Protein AF-A0A1Q7SWF4-F1 (afdb_monomer)

Structure (mmCIF, N/CA/C/O backbone):
data_AF-A0A1Q7SWF4-F1
#
_entry.id   AF-A0A1Q7SWF4-F1
#
loop_
_atom_site.group_PDB
_atom_site.id
_atom_site.type_symbol
_atom_site.label_atom_id
_atom_site.label_alt_id
_atom_site.label_comp_id
_atom_site.label_asym_id
_atom_site.label_entity_id
_atom_site.label_seq_id
_atom_site.pdbx_PDB_ins_code
_atom_site.Cartn_x
_atom_site.Cartn_y
_atom_site.Cartn_z
_atom_site.occupancy
_atom_site.B_iso_or_equiv
_atom_site.auth_seq_id
_atom_site.auth_comp_id
_atom_site.auth_asym_id
_atom_site.auth_atom_id
_atom_site.pdbx_PDB_model_num
ATOM 1 N N . MET A 1 1 ? 14.374 -6.660 -23.067 1.00 86.62 1 MET A N 1
ATOM 2 C CA . MET A 1 1 ? 13.897 -5.446 -23.788 1.00 86.62 1 MET A CA 1
ATOM 3 C C . MET A 1 1 ? 14.108 -5.653 -25.277 1.00 86.62 1 MET A C 1
ATOM 5 O O . MET A 1 1 ? 14.821 -6.578 -25.639 1.00 86.62 1 MET A O 1
ATOM 9 N N . ILE A 1 2 ? 13.507 -4.833 -26.130 1.00 90.56 2 ILE A N 1
ATOM 10 C CA . ILE A 1 2 ? 13.785 -4.801 -27.567 1.00 90.56 2 ILE A CA 1
ATOM 11 C C . ILE A 1 2 ? 14.210 -3.376 -27.906 1.00 90.56 2 ILE A C 1
ATOM 13 O O . ILE A 1 2 ? 13.445 -2.443 -27.689 1.00 90.56 2 ILE A O 1
ATOM 17 N N . VAL A 1 3 ? 15.424 -3.206 -28.416 1.00 93.44 3 VAL A N 1
ATOM 18 C CA . VAL A 1 3 ? 15.909 -1.927 -28.944 1.00 93.44 3 VAL A CA 1
ATOM 19 C C . VAL A 1 3 ? 15.620 -1.905 -30.438 1.00 93.44 3 VAL A C 1
ATOM 21 O O . VAL A 1 3 ? 16.001 -2.829 -31.155 1.00 93.44 3 VAL A O 1
ATOM 24 N N . VAL A 1 4 ? 14.932 -0.876 -30.915 1.00 93.88 4 VAL A N 1
ATOM 25 C CA . VAL A 1 4 ? 14.666 -0.663 -32.339 1.00 93.88 4 VAL A CA 1
ATOM 26 C C . VAL A 1 4 ? 15.678 0.354 -32.855 1.00 93.88 4 VAL A C 1
ATOM 28 O O . VAL A 1 4 ? 15.731 1.476 -32.356 1.00 93.88 4 VAL A O 1
ATOM 31 N N . MET A 1 5 ? 16.484 -0.029 -33.846 1.00 95.19 5 MET A N 1
ATOM 32 C CA . MET A 1 5 ? 17.440 0.872 -34.497 1.00 95.19 5 MET A CA 1
ATOM 33 C C . MET A 1 5 ? 16.743 1.713 -35.577 1.00 95.19 5 MET A C 1
ATOM 35 O O . MET A 1 5 ? 15.731 1.300 -36.157 1.00 95.19 5 MET A O 1
ATOM 39 N N . LYS A 1 6 ? 17.305 2.882 -35.898 1.00 92.88 6 LYS A N 1
ATOM 40 C CA . LYS A 1 6 ? 16.891 3.685 -37.061 1.00 92.88 6 LYS A CA 1
ATOM 41 C C . LYS A 1 6 ? 17.219 2.939 -38.368 1.00 92.88 6 LYS A C 1
ATOM 43 O O . LYS A 1 6 ? 18.081 2.068 -38.413 1.00 92.88 6 LYS A O 1
ATOM 48 N N . ALA A 1 7 ? 16.531 3.281 -39.460 1.00 87.06 7 ALA A N 1
ATOM 49 C CA . ALA A 1 7 ? 16.623 2.549 -40.735 1.00 87.06 7 ALA A CA 1
ATOM 50 C C . ALA A 1 7 ? 17.987 2.650 -41.457 1.00 87.06 7 ALA A C 1
ATOM 52 O O . ALA A 1 7 ? 18.264 1.866 -42.358 1.00 87.06 7 ALA A O 1
ATOM 53 N N . HIS A 1 8 ? 18.839 3.611 -41.086 1.00 84.06 8 HIS A N 1
ATOM 54 C CA . HIS A 1 8 ? 20.112 3.899 -41.767 1.00 84.06 8 HIS A CA 1
ATOM 55 C C . HIS A 1 8 ? 21.338 3.702 -40.867 1.00 84.06 8 HIS A C 1
ATOM 57 O O . HIS A 1 8 ? 22.342 4.384 -41.050 1.00 84.06 8 HIS A O 1
ATOM 63 N N . CYS A 1 9 ? 21.243 2.812 -39.880 1.00 85.69 9 CYS A N 1
ATOM 64 C CA . CYS A 1 9 ? 22.347 2.543 -38.963 1.00 85.69 9 CYS A CA 1
ATOM 65 C C . CYS A 1 9 ? 23.381 1.617 -39.587 1.00 85.69 9 CYS A C 1
ATOM 67 O O . CYS A 1 9 ? 23.023 0.634 -40.241 1.00 85.69 9 CYS A O 1
ATOM 69 N N . ASP A 1 10 ? 24.651 1.940 -39.367 1.00 88.81 10 ASP A N 1
ATOM 70 C CA . ASP A 1 10 ? 25.757 1.097 -39.792 1.00 88.81 10 ASP A CA 1
ATOM 71 C C . ASP A 1 10 ? 26.071 0.013 -38.742 1.00 88.81 10 ASP A C 1
ATOM 73 O O . ASP A 1 10 ? 25.489 -0.045 -37.654 1.00 88.81 10 ASP A O 1
ATOM 77 N N . ASP A 1 11 ? 26.986 -0.893 -39.085 1.00 89.81 11 ASP A N 1
ATOM 78 C CA . ASP A 1 11 ? 27.403 -1.966 -38.176 1.00 89.81 11 ASP A CA 1
ATOM 79 C C . ASP A 1 11 ? 28.077 -1.425 -36.913 1.00 89.81 11 ASP A C 1
ATOM 81 O O . ASP A 1 11 ? 27.935 -2.008 -35.841 1.00 89.81 11 ASP A O 1
ATOM 85 N N . LYS A 1 12 ? 28.738 -0.268 -37.015 1.00 92.00 12 LYS A N 1
ATOM 86 C CA . LYS A 1 12 ? 29.419 0.372 -35.893 1.00 92.00 12 LYS A CA 1
ATOM 87 C C . LYS A 1 12 ? 28.417 0.884 -34.860 1.00 92.00 12 LYS A C 1
ATOM 89 O O . LYS A 1 12 ? 28.664 0.762 -33.664 1.00 92.00 12 LYS A O 1
ATOM 94 N N . ASP A 1 13 ? 27.285 1.427 -35.297 1.00 91.69 13 ASP A N 1
ATOM 95 C CA . ASP A 1 13 ? 26.195 1.839 -34.417 1.00 91.69 13 ASP A CA 1
ATOM 96 C C . ASP A 1 13 ? 25.595 0.643 -33.667 1.00 91.69 13 ASP A C 1
ATOM 98 O O . ASP A 1 13 ? 25.325 0.733 -32.469 1.00 91.69 13 ASP A O 1
ATOM 102 N N . ILE A 1 14 ? 25.432 -0.499 -34.345 1.00 92.25 14 ILE A N 1
ATOM 103 C CA . ILE A 1 14 ? 24.968 -1.742 -33.712 1.00 92.25 14 ILE A CA 1
ATOM 104 C C . ILE A 1 14 ? 25.990 -2.216 -32.671 1.00 92.25 14 ILE A C 1
ATOM 106 O O . ILE A 1 14 ? 25.613 -2.490 -31.531 1.00 92.25 14 ILE A O 1
ATOM 110 N N . ASP A 1 15 ? 27.274 -2.254 -33.027 1.00 93.75 15 ASP A N 1
ATOM 111 C CA . ASP A 1 15 ? 28.356 -2.676 -32.130 1.00 93.75 15 ASP A CA 1
ATOM 112 C C . ASP A 1 15 ? 28.483 -1.759 -30.905 1.00 93.75 15 ASP A C 1
ATOM 114 O O . ASP A 1 15 ? 28.742 -2.234 -29.795 1.00 93.75 15 ASP A O 1
ATOM 118 N N . ASN A 1 16 ? 28.232 -0.455 -31.063 1.00 93.75 16 ASN A N 1
ATOM 119 C CA . ASN A 1 16 ? 28.193 0.493 -29.949 1.00 93.75 16 ASN A CA 1
ATOM 120 C C . ASN A 1 16 ? 27.083 0.141 -28.949 1.00 93.75 16 ASN A C 1
ATOM 122 O O . ASN A 1 16 ? 27.316 0.164 -27.739 1.00 93.75 16 ASN A O 1
ATOM 126 N N . VAL A 1 17 ? 25.886 -0.212 -29.435 1.00 92.94 17 VAL A N 1
ATOM 127 C CA . VAL A 1 17 ? 24.776 -0.640 -28.570 1.00 92.94 17 VAL A CA 1
ATOM 128 C C . VAL A 1 17 ? 25.099 -1.973 -27.893 1.00 92.94 17 VAL A C 1
ATOM 130 O O . VAL A 1 17 ? 24.854 -2.116 -26.697 1.00 92.94 17 VAL A O 1
ATOM 133 N N . LEU A 1 18 ? 25.688 -2.937 -28.607 1.00 92.94 18 LEU A N 1
ATOM 134 C CA . LEU A 1 18 ? 26.091 -4.222 -28.022 1.00 92.94 18 LEU A CA 1
ATOM 135 C C . LEU A 1 18 ? 27.148 -4.040 -26.925 1.00 92.94 18 LEU A C 1
ATOM 137 O O . LEU A 1 18 ? 26.975 -4.553 -25.823 1.00 92.94 18 LEU A O 1
ATOM 141 N N . THR A 1 19 ? 28.169 -3.220 -27.181 1.00 92.31 19 THR A N 1
ATOM 142 C CA . THR A 1 19 ? 29.209 -2.871 -26.199 1.00 92.31 19 THR A CA 1
ATOM 143 C C . THR A 1 19 ? 28.603 -2.185 -24.974 1.00 92.31 19 THR A C 1
ATOM 145 O O . THR A 1 19 ? 28.976 -2.466 -23.835 1.00 92.31 19 THR A O 1
ATOM 148 N N . PHE A 1 20 ? 27.634 -1.288 -25.182 1.00 90.06 20 PHE A N 1
ATOM 149 C CA . PHE A 1 20 ? 26.915 -0.653 -24.084 1.00 90.06 20 PHE A CA 1
ATOM 150 C C . PHE A 1 20 ? 26.177 -1.686 -23.220 1.00 90.06 20 PHE A C 1
ATOM 152 O O . PHE A 1 20 ? 26.261 -1.616 -21.994 1.00 90.06 20 PHE A O 1
ATOM 159 N N . LEU A 1 21 ? 25.488 -2.653 -23.832 1.00 88.81 21 LEU A N 1
ATOM 160 C CA . LEU A 1 21 ? 24.784 -3.718 -23.111 1.00 88.81 21 LEU A CA 1
ATOM 161 C C . LEU A 1 21 ? 25.752 -4.616 -22.328 1.00 88.81 21 LEU A C 1
ATOM 163 O O . LEU A 1 21 ? 25.504 -4.890 -21.154 1.00 88.81 21 LEU A O 1
ATOM 167 N N . GLU A 1 22 ? 26.873 -5.006 -22.934 1.00 87.25 22 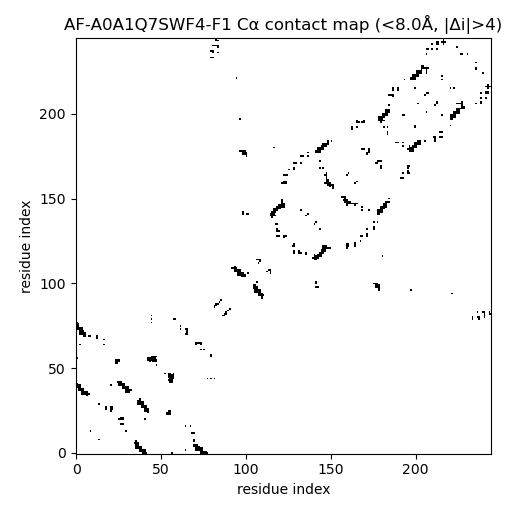GLU A N 1
ATOM 168 C CA . GLU A 1 22 ? 27.907 -5.824 -22.287 1.00 87.25 22 GLU A CA 1
ATOM 169 C C . GLU A 1 22 ? 28.514 -5.126 -21.066 1.00 87.25 22 GLU A C 1
ATOM 171 O O . GLU A 1 22 ? 28.657 -5.743 -20.009 1.00 87.25 22 GLU A O 1
ATOM 176 N N . ASN A 1 23 ? 28.773 -3.817 -21.156 1.00 85.81 23 ASN A N 1
ATOM 177 C CA . ASN A 1 23 ? 29.251 -3.009 -20.027 1.00 85.81 23 ASN A CA 1
ATOM 178 C C . ASN A 1 23 ? 28.255 -2.949 -18.856 1.00 85.81 23 ASN A C 1
ATOM 180 O O . ASN A 1 23 ? 28.649 -2.661 -17.727 1.00 85.81 23 ASN A O 1
ATOM 184 N N . HIS A 1 24 ? 26.977 -3.240 -19.108 1.00 81.69 24 HIS A N 1
ATOM 185 C CA . HIS A 1 24 ? 25.934 -3.352 -18.088 1.00 81.69 24 HIS A CA 1
ATOM 186 C C . HIS A 1 24 ? 25.638 -4.811 -17.695 1.00 81.69 24 HIS A C 1
ATOM 188 O O . HIS A 1 24 ? 24.723 -5.051 -16.910 1.00 81.69 24 HIS A O 1
ATOM 194 N N . GLY A 1 25 ? 26.415 -5.780 -18.196 1.00 81.56 25 GLY A N 1
ATOM 195 C CA . GLY A 1 25 ? 26.262 -7.209 -17.907 1.00 81.56 25 GLY A CA 1
ATOM 196 C C . GLY A 1 25 ? 25.073 -7.872 -18.602 1.00 81.56 25 GLY A C 1
ATOM 197 O O . GLY A 1 25 ? 24.553 -8.875 -18.113 1.00 81.56 25 GLY A O 1
ATOM 198 N N . LEU A 1 26 ? 24.631 -7.308 -19.725 1.00 85.06 26 LEU A N 1
ATOM 199 C CA . LEU A 1 26 ? 23.505 -7.789 -20.519 1.00 85.06 26 LEU A CA 1
ATOM 200 C C . LEU A 1 26 ? 23.991 -8.349 -21.854 1.00 85.06 26 LEU A C 1
ATOM 202 O O . LEU A 1 26 ? 25.059 -7.992 -22.345 1.00 85.06 26 LEU A O 1
ATOM 206 N N . SER A 1 27 ? 23.179 -9.203 -22.473 1.00 86.19 27 SER A N 1
ATOM 207 C CA . SER A 1 27 ? 23.470 -9.759 -23.797 1.00 86.19 27 SER A CA 1
ATOM 208 C C . SER A 1 27 ? 22.505 -9.202 -24.837 1.00 86.19 27 SER A C 1
ATOM 210 O O . SER A 1 27 ? 21.287 -9.223 -24.645 1.00 86.19 27 SER A O 1
ATOM 212 N N . GLY A 1 28 ? 23.047 -8.702 -25.946 1.00 90.75 28 GLY A N 1
ATOM 213 C CA . GLY A 1 28 ? 22.276 -8.228 -27.091 1.00 90.75 28 GLY A CA 1
ATOM 214 C C . GLY A 1 28 ? 22.264 -9.245 -28.231 1.00 90.75 28 GLY A C 1
ATOM 215 O O . GLY A 1 28 ? 23.306 -9.755 -28.626 1.00 90.75 28 GLY A O 1
ATOM 216 N N . HIS A 1 29 ? 21.087 -9.513 -28.790 1.00 93.06 29 HIS A N 1
ATOM 217 C CA . HIS A 1 29 ? 20.897 -10.369 -29.959 1.00 93.06 29 HIS A CA 1
ATOM 218 C C . HIS A 1 29 ? 20.350 -9.537 -31.124 1.00 93.06 29 HIS A C 1
ATOM 220 O O . HIS A 1 29 ? 19.143 -9.271 -31.168 1.00 93.06 29 HIS A O 1
ATOM 226 N N . PRO A 1 30 ? 21.209 -9.086 -32.055 1.00 93.06 30 PRO A N 1
ATOM 227 C CA . PRO A 1 30 ? 20.770 -8.312 -33.203 1.00 93.06 30 PRO A CA 1
ATOM 228 C C . PRO A 1 30 ? 20.033 -9.203 -34.210 1.00 93.06 30 PRO A C 1
ATOM 230 O O . PRO A 1 30 ? 20.501 -10.272 -34.595 1.00 93.06 30 PRO A O 1
ATOM 233 N N . SER A 1 31 ? 18.889 -8.725 -34.681 1.00 93.31 31 SER A N 1
ATOM 234 C CA . SER A 1 31 ? 18.103 -9.292 -35.770 1.00 93.31 31 SER A CA 1
ATOM 235 C C . SER A 1 31 ? 17.961 -8.233 -36.857 1.00 93.31 31 SER A C 1
ATOM 237 O O . SER A 1 31 ? 17.256 -7.234 -36.693 1.00 93.31 31 SER A O 1
ATOM 239 N N . ARG A 1 32 ? 18.663 -8.447 -37.972 1.00 91.12 32 ARG A N 1
ATOM 240 C CA . ARG A 1 32 ? 18.708 -7.533 -39.119 1.00 91.12 32 ARG A CA 1
ATOM 241 C C . ARG A 1 32 ? 17.495 -7.781 -40.011 1.00 91.12 32 ARG A C 1
ATOM 243 O O . ARG A 1 32 ? 17.426 -8.802 -40.692 1.00 91.12 32 ARG A O 1
ATOM 250 N N . GLY A 1 33 ? 16.522 -6.879 -39.962 1.00 85.88 33 GLY A N 1
ATOM 251 C CA . GLY A 1 33 ? 15.368 -6.897 -40.856 1.00 85.88 33 GLY A CA 1
ATOM 252 C C . GLY A 1 33 ? 15.664 -6.234 -42.201 1.00 85.88 33 GLY A C 1
ATOM 253 O O . GLY A 1 33 ? 16.722 -5.644 -42.402 1.00 85.88 33 GLY A O 1
ATOM 254 N N . VAL A 1 34 ? 14.693 -6.310 -43.116 1.00 85.19 34 VAL A N 1
ATOM 255 C CA . VAL A 1 34 ? 14.781 -5.675 -44.446 1.00 85.19 34 VAL A CA 1
ATOM 256 C C . VAL A 1 34 ? 14.807 -4.147 -44.337 1.00 85.19 34 VAL A C 1
ATOM 258 O O . VAL A 1 34 ? 15.527 -3.494 -45.081 1.00 85.19 34 VAL A O 1
ATOM 261 N N . GLU A 1 35 ? 14.039 -3.581 -43.400 1.00 83.94 35 GLU A N 1
ATOM 262 C CA . GLU A 1 35 ? 13.929 -2.125 -43.220 1.00 83.94 35 GLU A CA 1
ATOM 263 C C . GLU A 1 35 ? 14.685 -1.599 -41.995 1.00 83.94 35 GLU A C 1
ATOM 265 O O . GLU A 1 35 ? 15.143 -0.458 -41.994 1.00 83.94 35 GLU A O 1
ATOM 270 N N . ARG A 1 36 ? 14.773 -2.394 -40.9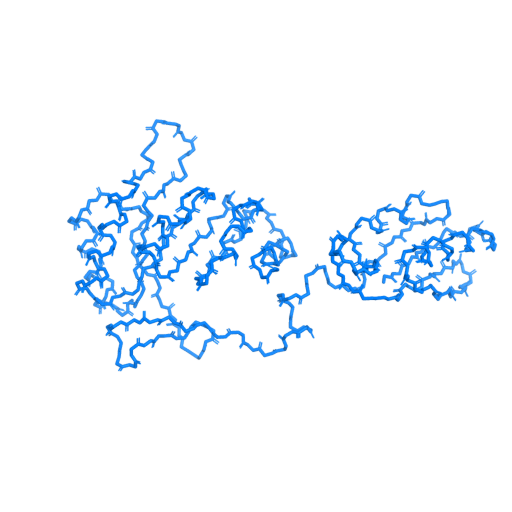22 1.00 89.56 36 ARG A N 1
ATOM 271 C CA . ARG A 1 36 ? 15.365 -1.985 -39.641 1.00 89.56 36 ARG A CA 1
ATOM 272 C C . ARG A 1 36 ? 16.014 -3.162 -38.931 1.00 89.56 36 ARG A C 1
ATOM 274 O O . ARG A 1 36 ? 15.543 -4.296 -39.030 1.00 89.56 36 ARG A O 1
ATOM 281 N N . THR A 1 37 ? 17.041 -2.867 -38.144 1.00 92.50 37 THR A N 1
ATOM 282 C CA . THR A 1 37 ? 17.629 -3.815 -37.194 1.00 92.50 37 THR A CA 1
ATOM 283 C C . THR A 1 37 ? 16.952 -3.660 -35.835 1.00 92.50 37 THR A C 1
ATOM 285 O O . THR A 1 37 ? 16.750 -2.546 -35.355 1.00 92.50 37 THR A O 1
ATOM 288 N N . ILE A 1 38 ? 16.603 -4.778 -35.205 1.00 94.19 38 ILE A N 1
ATOM 289 C CA . ILE A 1 38 ? 16.158 -4.818 -33.809 1.00 94.19 38 ILE A CA 1
ATOM 290 C C . ILE A 1 38 ? 17.192 -5.572 -32.978 1.00 94.19 38 ILE A C 1
ATOM 292 O O . ILE A 1 38 ? 17.810 -6.508 -33.472 1.00 94.19 38 ILE A O 1
ATOM 296 N N . ILE A 1 39 ? 17.379 -5.195 -31.719 1.00 94.00 39 ILE A N 1
ATOM 297 C CA . ILE A 1 39 ? 18.289 -5.878 -30.798 1.00 94.00 39 ILE A CA 1
ATOM 298 C C . ILE A 1 39 ? 17.470 -6.383 -29.614 1.00 94.00 39 ILE A C 1
ATOM 300 O O . ILE A 1 39 ? 16.921 -5.604 -28.834 1.00 94.00 39 ILE A O 1
ATOM 304 N N . GLY A 1 40 ? 17.371 -7.705 -29.486 1.00 91.38 40 GLY A N 1
ATOM 305 C CA . GLY A 1 40 ? 16.789 -8.346 -28.313 1.00 91.38 40 GLY A CA 1
ATOM 306 C C . GLY A 1 40 ? 17.770 -8.288 -27.147 1.00 91.38 40 GLY A C 1
ATOM 307 O O . GLY A 1 40 ? 18.869 -8.819 -27.245 1.00 91.38 40 GLY A O 1
ATOM 308 N N . VAL A 1 41 ? 17.382 -7.650 -26.046 1.00 88.31 41 VAL A N 1
ATOM 309 C CA . VAL A 1 41 ? 18.202 -7.525 -24.834 1.00 88.31 41 VAL A CA 1
ATOM 310 C C . VAL A 1 41 ? 17.778 -8.580 -23.822 1.00 88.31 41 VAL A C 1
ATOM 312 O O . VAL A 1 41 ? 16.629 -8.557 -23.357 1.00 88.31 41 VAL A O 1
ATOM 315 N N . LEU A 1 42 ? 18.712 -9.459 -23.469 1.00 81.62 42 LEU A N 1
ATOM 316 C CA . LEU A 1 42 ? 18.558 -10.528 -22.489 1.00 81.62 42 LEU A CA 1
ATOM 317 C C . LEU A 1 42 ? 19.338 -10.210 -21.207 1.00 81.62 42 LEU A C 1
ATOM 319 O O . LEU A 1 42 ? 20.470 -9.731 -21.254 1.00 81.62 42 LEU A O 1
ATOM 323 N N . GLY A 1 43 ? 18.721 -10.505 -20.063 1.00 76.00 43 GLY A N 1
ATOM 324 C CA . GLY A 1 43 ? 19.296 -10.333 -18.730 1.00 76.00 43 GLY A CA 1
ATOM 325 C C . GLY A 1 43 ? 18.225 -10.395 -17.643 1.00 76.00 43 GLY A C 1
ATOM 326 O O . GLY A 1 43 ? 17.027 -10.387 -17.939 1.00 76.00 43 GLY A O 1
ATOM 327 N N . ALA A 1 44 ? 18.642 -10.482 -16.380 1.00 66.62 44 ALA A N 1
ATOM 328 C CA . ALA A 1 44 ? 17.712 -10.479 -15.253 1.00 66.62 44 ALA A CA 1
ATOM 329 C C . ALA A 1 44 ? 17.057 -9.097 -15.094 1.00 66.62 44 ALA A C 1
ATOM 331 O O . ALA A 1 44 ? 17.707 -8.079 -15.286 1.00 66.62 44 ALA A O 1
ATOM 332 N N . VAL A 1 45 ? 15.779 -9.040 -14.719 1.00 63.41 45 VAL A N 1
ATOM 333 C CA . VAL A 1 45 ? 15.125 -7.791 -14.288 1.00 63.41 45 VAL A CA 1
ATOM 334 C C . VAL A 1 45 ? 15.432 -7.583 -12.806 1.00 63.41 45 VAL A C 1
ATOM 336 O O . VAL A 1 45 ? 15.209 -8.498 -12.005 1.00 63.41 45 VAL A O 1
ATOM 339 N N . GLY A 1 46 ? 15.946 -6.409 -12.438 1.00 58.09 46 GLY A N 1
ATOM 340 C CA . GLY A 1 46 ? 16.294 -6.088 -11.053 1.00 58.09 46 GLY A CA 1
ATOM 341 C C . GLY A 1 46 ? 16.767 -4.640 -10.868 1.00 58.09 46 GLY A C 1
ATOM 342 O O . GLY A 1 46 ? 17.177 -4.009 -11.845 1.00 58.09 46 GLY A O 1
ATOM 343 N N . PRO A 1 47 ? 16.697 -4.094 -9.638 1.00 52.00 47 PRO A N 1
ATOM 344 C CA . PRO A 1 47 ? 17.097 -2.721 -9.368 1.00 52.00 47 PRO A CA 1
ATOM 345 C C . PRO A 1 47 ? 18.598 -2.516 -9.598 1.00 52.00 47 PRO A C 1
ATOM 347 O O . PRO A 1 47 ? 19.422 -3.344 -9.216 1.00 52.00 47 PRO A O 1
ATOM 350 N N . SER A 1 48 ? 18.965 -1.373 -10.175 1.00 46.03 48 SER A N 1
ATOM 351 C CA . SER A 1 48 ? 20.339 -0.872 -10.135 1.00 46.03 48 SER A CA 1
ATOM 352 C C . SER A 1 48 ? 20.666 -0.450 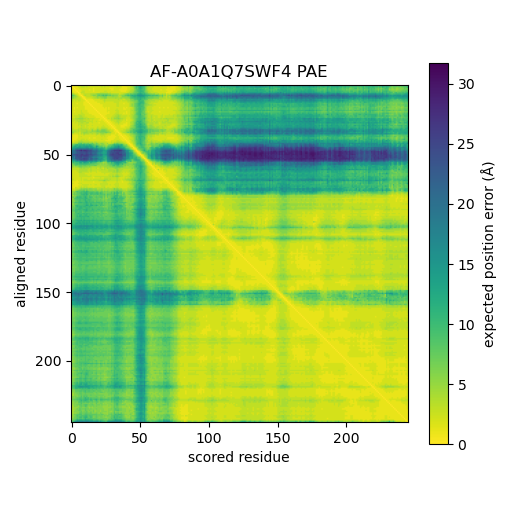-8.702 1.00 46.03 48 SER A C 1
ATOM 354 O O . SER A 1 48 ? 20.162 0.577 -8.250 1.00 46.03 48 SER A O 1
ATOM 356 N N . GLY A 1 49 ? 21.489 -1.213 -7.981 1.00 42.91 49 GLY A N 1
ATOM 357 C CA . GLY A 1 49 ? 22.044 -0.739 -6.707 1.00 42.91 49 GLY A CA 1
ATOM 358 C C . GLY A 1 49 ? 22.165 -1.746 -5.569 1.00 42.91 49 GLY A C 1
ATOM 359 O O . GLY A 1 49 ? 22.631 -1.353 -4.503 1.00 42.91 49 GLY A O 1
ATOM 360 N N . THR A 1 50 ? 21.814 -3.025 -5.738 1.00 38.31 50 THR A N 1
ATOM 361 C CA . THR A 1 50 ? 22.203 -4.028 -4.732 1.00 38.31 50 THR A CA 1
ATOM 362 C C . THR A 1 50 ? 23.716 -4.263 -4.837 1.00 38.31 50 THR A C 1
ATOM 364 O O . THR A 1 50 ? 24.181 -4.607 -5.932 1.00 38.31 50 THR A O 1
ATOM 367 N N . PRO A 1 51 ? 24.508 -4.095 -3.757 1.00 31.48 51 PRO A N 1
ATOM 368 C CA . PRO A 1 51 ? 25.940 -4.382 -3.785 1.00 31.48 51 PRO A CA 1
ATOM 369 C C . PRO A 1 51 ? 26.161 -5.844 -4.197 1.00 31.48 51 PRO A C 1
ATOM 371 O O . PRO A 1 51 ? 25.762 -6.757 -3.480 1.00 31.48 51 PRO A O 1
ATOM 374 N N . GLY A 1 52 ? 26.744 -6.067 -5.379 1.00 39.81 52 GLY A N 1
ATOM 375 C CA . GLY A 1 52 ? 26.978 -7.404 -5.946 1.00 39.81 52 GLY A CA 1
ATOM 376 C C . GLY A 1 52 ? 25.975 -7.871 -7.012 1.00 39.81 52 GLY A C 1
ATOM 377 O O . GLY A 1 52 ? 26.172 -8.942 -7.579 1.00 39.81 52 GLY A O 1
ATOM 378 N N . SER A 1 53 ? 24.943 -7.084 -7.335 1.00 41.78 53 SER A N 1
ATOM 379 C CA . SER A 1 53 ? 24.088 -7.340 -8.503 1.00 41.78 53 SER A CA 1
ATOM 380 C C . SER A 1 53 ? 24.676 -6.664 -9.747 1.00 41.78 53 SER A C 1
ATOM 382 O O . SER A 1 53 ? 24.821 -5.445 -9.811 1.00 41.78 53 SER A O 1
ATOM 384 N N . ILE A 1 54 ? 25.070 -7.468 -10.732 1.00 43.09 54 ILE A N 1
ATOM 385 C CA . ILE A 1 54 ? 25.420 -6.978 -12.068 1.00 43.09 54 ILE A CA 1
ATOM 386 C C . ILE A 1 54 ? 24.109 -6.565 -12.755 1.00 43.09 54 ILE A C 1
ATOM 388 O O . ILE A 1 54 ? 23.099 -7.256 -12.618 1.00 43.09 54 ILE A O 1
ATOM 392 N N . GLY A 1 55 ? 24.135 -5.409 -13.423 1.00 51.06 55 GLY A N 1
ATOM 393 C CA . GLY A 1 55 ? 22.997 -4.654 -13.946 1.00 51.06 55 GLY A CA 1
ATOM 394 C C . GLY A 1 55 ? 21.838 -5.492 -14.477 1.00 51.06 55 GLY A C 1
ATOM 395 O O . GLY A 1 55 ? 21.935 -6.171 -15.495 1.00 51.06 55 GLY A O 1
ATOM 396 N N . GLY A 1 56 ? 20.704 -5.397 -13.787 1.00 60.81 56 GLY A N 1
ATOM 397 C CA . GLY A 1 56 ? 19.446 -5.893 -14.312 1.00 60.81 56 GLY A CA 1
ATOM 398 C C . GLY A 1 56 ? 18.830 -4.928 -15.325 1.00 60.81 56 GLY A C 1
ATOM 399 O O . GLY A 1 56 ? 19.092 -3.724 -15.306 1.00 60.81 56 GLY A O 1
ATOM 400 N N . ILE A 1 57 ? 17.956 -5.449 -16.185 1.00 64.94 57 ILE A N 1
ATOM 401 C CA . ILE A 1 57 ? 17.041 -4.650 -17.000 1.00 64.94 57 ILE A CA 1
ATOM 402 C C . ILE A 1 57 ? 16.211 -3.773 -16.054 1.00 64.94 57 ILE A C 1
ATOM 404 O O . ILE A 1 57 ? 15.412 -4.285 -15.269 1.00 64.94 57 ILE A O 1
ATOM 408 N N . ASN A 1 58 ? 16.409 -2.459 -16.134 1.00 68.31 58 ASN A N 1
ATOM 409 C CA . ASN A 1 58 ? 15.739 -1.471 -15.296 1.00 68.31 58 ASN A CA 1
ATOM 410 C C . ASN A 1 58 ? 15.267 -0.268 -16.142 1.00 68.31 58 ASN A C 1
ATOM 412 O O . ASN A 1 58 ? 15.620 -0.160 -17.323 1.00 68.31 58 ASN A O 1
ATOM 416 N N . PRO A 1 59 ? 14.449 0.635 -15.569 1.00 70.19 59 PRO A N 1
ATOM 417 C CA . PRO A 1 59 ? 13.933 1.775 -16.311 1.00 70.19 59 PRO A CA 1
ATOM 418 C C . PRO A 1 59 ? 14.996 2.727 -16.874 1.00 70.19 59 PRO A C 1
ATOM 420 O O . PRO A 1 59 ? 14.884 3.127 -18.034 1.00 70.19 59 PRO A O 1
ATOM 423 N N . THR A 1 60 ? 16.035 3.030 -16.091 1.00 77.62 60 THR A N 1
ATOM 424 C CA . THR A 1 60 ? 17.084 4.005 -16.437 1.00 77.62 60 THR A CA 1
ATOM 425 C C . THR A 1 60 ? 17.993 3.514 -17.562 1.00 77.62 60 THR A C 1
ATOM 427 O O . THR A 1 60 ? 18.467 4.307 -18.376 1.00 77.62 60 THR A O 1
ATOM 430 N N . LEU A 1 61 ? 18.189 2.200 -17.679 1.00 82.75 61 LEU A N 1
ATOM 431 C CA . LEU A 1 61 ? 18.881 1.582 -18.806 1.00 82.75 61 LEU A CA 1
ATOM 432 C C . LEU A 1 61 ? 18.144 1.840 -20.127 1.00 82.75 61 LEU A C 1
ATOM 434 O O . LEU A 1 61 ? 18.787 2.122 -21.133 1.00 82.75 61 LEU A O 1
ATOM 438 N N . GLY A 1 62 ? 16.809 1.756 -20.133 1.00 84.25 62 GLY A N 1
ATOM 439 C CA . GLY A 1 62 ? 16.008 2.049 -21.326 1.00 84.25 62 GLY A CA 1
ATOM 440 C C . GLY A 1 62 ? 16.182 3.486 -21.797 1.00 84.25 62 GLY A C 1
ATOM 441 O O . GLY A 1 62 ? 16.479 3.702 -22.965 1.00 84.25 62 GLY A O 1
ATOM 442 N N . GLU A 1 63 ? 16.102 4.440 -20.872 1.00 85.19 63 GLU A N 1
ATOM 443 C CA . GLU A 1 63 ? 16.331 5.863 -21.154 1.00 85.19 63 GLU A CA 1
ATOM 444 C C . GLU A 1 63 ? 17.760 6.120 -21.659 1.00 85.19 63 GLU A C 1
ATOM 446 O O . GLU A 1 63 ? 17.971 6.883 -22.601 1.00 85.19 63 GLU A O 1
ATOM 451 N N . SER A 1 64 ? 18.749 5.430 -21.083 1.00 88.19 64 SER A N 1
ATOM 452 C CA . SER A 1 64 ? 20.147 5.532 -21.516 1.00 88.19 64 SER A CA 1
ATOM 453 C C . SER A 1 64 ? 20.352 4.967 -22.926 1.00 88.19 64 SER A C 1
ATOM 455 O O . SER A 1 64 ? 21.067 5.566 -23.725 1.00 88.19 64 SER A O 1
ATOM 457 N N . LEU A 1 65 ? 19.703 3.842 -23.248 1.00 89.69 65 LEU A N 1
ATOM 458 C CA . LEU A 1 65 ? 19.726 3.236 -24.581 1.00 89.69 65 LEU A CA 1
ATOM 459 C C . LEU A 1 65 ? 19.050 4.134 -25.623 1.00 89.69 65 LEU A C 1
ATOM 461 O O . LEU A 1 65 ? 19.579 4.272 -26.720 1.00 89.69 65 LEU A O 1
ATOM 465 N N . GLU A 1 66 ? 17.926 4.776 -25.295 1.00 91.31 66 GLU A N 1
ATOM 466 C CA . GLU A 1 66 ? 17.245 5.721 -26.198 1.00 91.31 66 GLU A CA 1
ATOM 467 C C . GLU A 1 66 ? 18.095 6.954 -26.527 1.00 91.31 66 GLU A C 1
ATOM 469 O O . GLU A 1 66 ? 17.944 7.541 -27.598 1.00 91.31 66 GLU A O 1
ATOM 474 N N . CYS A 1 67 ? 19.026 7.325 -25.644 1.00 91.69 67 CYS A N 1
ATOM 475 C CA . CYS A 1 67 ? 19.975 8.410 -25.888 1.00 91.69 67 CYS A CA 1
ATOM 476 C C . CYS A 1 67 ? 21.137 8.020 -26.818 1.00 91.69 67 CYS A C 1
ATOM 478 O O . CYS A 1 67 ? 21.880 8.904 -27.257 1.00 91.69 67 CYS A O 1
ATOM 480 N N . LEU A 1 68 ? 21.343 6.729 -27.102 1.00 92.12 68 LEU A N 1
ATOM 481 C CA . LEU A 1 68 ? 22.454 6.299 -27.945 1.00 92.12 68 LEU A CA 1
ATOM 482 C C . LEU A 1 68 ? 22.229 6.689 -29.414 1.00 92.12 68 LEU A C 1
ATOM 484 O O . LEU A 1 68 ? 21.095 6.677 -29.909 1.00 92.12 68 LEU A O 1
ATOM 488 N N . PRO A 1 69 ? 23.310 7.001 -30.155 1.00 91.88 69 PRO A N 1
ATOM 489 C CA . PRO A 1 69 ? 23.224 7.218 -31.588 1.00 91.88 69 PRO A CA 1
ATOM 490 C C . PRO A 1 69 ? 22.527 6.051 -32.280 1.00 91.88 69 PRO A C 1
ATOM 492 O O . PRO A 1 69 ? 22.743 4.885 -31.963 1.00 91.88 69 PRO A O 1
ATOM 495 N N . CYS A 1 70 ? 21.690 6.390 -33.254 1.00 92.19 70 CYS A N 1
ATOM 496 C CA . CYS A 1 70 ? 21.018 5.420 -34.106 1.00 92.19 70 CYS A CA 1
ATOM 497 C C . CYS A 1 70 ? 19.983 4.494 -33.428 1.00 92.19 70 CYS A C 1
ATOM 499 O O . CYS A 1 70 ? 19.363 3.675 -34.107 1.00 92.19 70 CYS A O 1
ATOM 501 N N . VAL A 1 71 ? 19.677 4.694 -32.143 1.00 94.50 71 VAL A N 1
ATOM 502 C CA . VAL A 1 71 ? 18.503 4.092 -31.493 1.00 94.50 71 VAL A CA 1
ATOM 503 C C . VAL A 1 71 ? 17.253 4.921 -31.807 1.00 94.50 71 VAL A C 1
ATOM 505 O O . VAL A 1 71 ? 17.272 6.149 -31.729 1.00 94.50 71 VAL A O 1
ATOM 508 N N . ASP A 1 72 ? 16.181 4.256 -32.243 1.00 93.56 72 ASP A N 1
ATOM 509 C CA . ASP A 1 72 ? 14.888 4.871 -32.576 1.00 93.56 72 ASP A CA 1
ATOM 510 C C . ASP A 1 72 ? 13.919 4.825 -31.390 1.00 93.56 72 ASP A C 1
ATOM 512 O O . ASP A 1 72 ? 13.317 5.832 -31.036 1.00 93.56 72 ASP A O 1
ATOM 516 N N . SER A 1 73 ? 13.770 3.651 -30.773 1.00 92.12 73 SER A N 1
ATOM 517 C CA . SER A 1 73 ? 12.920 3.452 -29.594 1.00 92.12 73 SER A CA 1
ATOM 518 C C . SER A 1 73 ? 13.323 2.202 -28.821 1.00 92.12 73 SER A C 1
ATOM 520 O O . SER A 1 73 ? 13.933 1.280 -29.376 1.00 92.12 73 SER A O 1
ATOM 522 N N . VAL A 1 74 ? 12.965 2.144 -27.538 1.00 90.75 74 VAL A N 1
ATOM 523 C CA . VAL A 1 74 ? 13.231 0.982 -26.690 1.00 90.75 74 VAL A CA 1
ATOM 524 C C . VAL A 1 74 ? 11.934 0.447 -26.092 1.00 90.75 74 VAL A C 1
ATOM 526 O O . VAL A 1 74 ? 11.253 1.087 -25.299 1.00 90.75 74 VAL A O 1
ATOM 529 N N . LEU A 1 75 ? 11.599 -0.791 -26.446 1.00 86.88 75 LEU A N 1
ATOM 530 C CA . LEU A 1 75 ? 10.403 -1.478 -25.978 1.00 86.88 75 LEU A CA 1
ATOM 531 C C . LEU A 1 75 ? 10.739 -2.379 -24.787 1.00 86.88 75 LEU A C 1
ATOM 533 O O . LEU A 1 75 ? 11.588 -3.279 -24.852 1.00 86.88 75 LEU A O 1
ATOM 537 N N . ARG A 1 76 ? 10.039 -2.176 -23.671 1.00 79.75 76 ARG A N 1
ATOM 538 C CA . ARG A 1 76 ? 10.115 -3.086 -22.524 1.00 79.75 76 ARG A CA 1
ATOM 539 C C . ARG A 1 76 ? 9.242 -4.308 -22.791 1.00 79.75 76 ARG A C 1
ATOM 541 O O . ARG A 1 76 ? 8.089 -4.180 -23.179 1.00 79.75 76 ARG A O 1
ATOM 548 N N . VAL A 1 77 ? 9.821 -5.492 -22.596 1.00 79.00 77 VAL A N 1
ATOM 549 C CA . VAL A 1 77 ? 9.114 -6.778 -22.750 1.00 79.00 77 VAL A CA 1
ATOM 550 C C . VAL A 1 77 ? 8.662 -7.301 -21.390 1.00 79.00 77 VAL A C 1
ATOM 552 O O . VAL A 1 77 ? 7.533 -7.752 -21.239 1.00 79.00 77 VAL A O 1
ATOM 555 N N . SER A 1 78 ? 9.542 -7.218 -20.392 1.00 75.19 78 SER A N 1
ATOM 556 C CA . SER A 1 78 ? 9.257 -7.651 -19.026 1.00 75.19 78 SER A CA 1
ATOM 557 C C . SER A 1 78 ? 8.525 -6.564 -18.244 1.00 75.19 78 SER A C 1
ATOM 559 O O . SER A 1 78 ? 8.775 -5.372 -18.441 1.00 75.19 78 SER A O 1
ATOM 561 N N . LYS A 1 79 ? 7.651 -6.986 -17.326 1.00 79.44 79 LYS A N 1
ATOM 562 C CA . LYS A 1 79 ? 6.955 -6.081 -16.406 1.00 79.44 79 LYS A CA 1
ATOM 563 C C . LYS A 1 79 ? 7.956 -5.448 -15.432 1.00 79.44 79 LYS A C 1
ATOM 565 O O . LYS A 1 79 ? 8.871 -6.140 -14.986 1.00 79.44 79 LYS A O 1
ATOM 570 N N . PRO A 1 80 ? 7.793 -4.162 -15.078 1.00 79.94 80 PRO A N 1
ATOM 571 C CA . PRO A 1 80 ? 8.744 -3.475 -14.206 1.00 79.94 80 PRO A CA 1
ATOM 572 C C . PRO A 1 80 ? 8.557 -3.811 -12.714 1.00 79.94 80 PRO A C 1
ATOM 574 O O . PRO A 1 80 ? 9.364 -3.383 -11.899 1.00 79.94 80 PRO A O 1
ATOM 577 N N . TYR A 1 81 ? 7.525 -4.582 -12.362 1.00 84.75 81 TYR A N 1
ATOM 578 C CA . TYR A 1 81 ? 7.237 -5.087 -11.018 1.00 84.75 81 TYR A CA 1
ATOM 579 C C . TYR A 1 81 ? 7.398 -6.613 -11.012 1.00 84.75 81 TYR A C 1
ATOM 581 O O . TYR A 1 81 ? 6.682 -7.316 -11.729 1.00 84.75 81 TYR A O 1
ATOM 589 N N . LYS A 1 82 ? 8.376 -7.134 -10.265 1.00 85.69 82 LYS A N 1
ATOM 590 C CA . LYS A 1 82 ? 8.697 -8.565 -10.239 1.00 85.69 82 LYS A CA 1
ATOM 591 C C . LYS A 1 82 ? 8.009 -9.270 -9.074 1.00 85.69 82 LYS A C 1
ATOM 593 O O . LYS A 1 82 ? 7.286 -10.231 -9.324 1.00 85.69 82 LYS A O 1
ATOM 598 N N . LEU A 1 83 ? 8.212 -8.814 -7.839 1.00 88.81 83 LEU A N 1
ATOM 599 C CA . LEU A 1 83 ? 7.738 -9.471 -6.615 1.00 88.81 83 LEU A CA 1
ATOM 600 C C . LEU A 1 83 ? 6.207 -9.527 -6.525 1.00 88.81 83 LEU A C 1
ATOM 602 O O . LEU A 1 83 ? 5.648 -10.534 -6.103 1.00 88.81 83 LEU A O 1
ATOM 606 N N . ALA A 1 84 ? 5.524 -8.482 -6.986 1.00 92.25 84 ALA A N 1
ATOM 607 C CA . ALA A 1 84 ? 4.070 -8.386 -7.046 1.00 92.25 84 ALA A CA 1
ATOM 608 C C . ALA A 1 84 ? 3.464 -9.121 -8.258 1.00 92.25 84 ALA A C 1
ATOM 610 O O . ALA A 1 84 ? 2.241 -9.149 -8.425 1.00 92.25 84 ALA A O 1
ATOM 611 N N . SER A 1 85 ? 4.286 -9.680 -9.153 1.00 92.44 85 SER A N 1
ATOM 612 C CA . SER A 1 85 ? 3.805 -10.328 -10.373 1.00 92.44 85 SER A CA 1
ATOM 613 C C . SER A 1 85 ? 3.463 -11.800 -10.157 1.00 92.44 85 SER A C 1
ATOM 615 O O . SER A 1 85 ? 4.200 -12.545 -9.517 1.00 92.44 85 SER A O 1
ATOM 617 N N . ARG A 1 86 ? 2.400 -12.263 -10.826 1.00 92.62 86 ARG A N 1
ATOM 618 C CA . ARG A 1 86 ? 2.091 -13.700 -10.924 1.00 92.62 86 ARG A CA 1
ATOM 619 C C . ARG A 1 86 ? 3.099 -14.500 -11.748 1.00 92.62 86 ARG A C 1
ATOM 621 O O . ARG A 1 86 ? 3.126 -15.717 -11.659 1.00 92.62 86 ARG A O 1
ATOM 628 N N . GLU A 1 87 ? 3.906 -13.834 -12.570 1.00 88.00 87 GLU A N 1
ATOM 629 C CA . GLU A 1 87 ? 4.979 -14.498 -13.317 1.00 88.00 87 GLU A CA 1
ATOM 630 C C . GLU A 1 87 ? 6.081 -14.976 -12.367 1.00 88.00 87 GLU A C 1
ATOM 632 O O . GLU A 1 87 ? 6.606 -16.074 -12.526 1.00 88.00 87 GLU A O 1
ATOM 637 N N . PHE A 1 88 ? 6.387 -14.172 -11.347 1.00 85.25 88 PHE A N 1
ATOM 638 C CA . PHE A 1 88 ? 7.348 -14.525 -10.310 1.00 85.25 88 PHE A CA 1
ATOM 639 C C . PHE A 1 88 ? 6.722 -15.327 -9.160 1.00 85.25 88 PHE A C 1
ATOM 641 O O . PHE A 1 88 ? 7.350 -16.254 -8.657 1.00 85.25 88 PHE A O 1
ATOM 648 N N . HIS A 1 89 ? 5.489 -14.997 -8.763 1.00 87.56 89 HIS A N 1
ATOM 649 C CA . HIS A 1 89 ? 4.745 -15.678 -7.703 1.00 87.56 89 HIS A CA 1
ATOM 650 C C . HIS A 1 89 ? 3.357 -16.127 -8.207 1.00 87.56 89 HIS A C 1
ATOM 652 O O . HIS A 1 89 ? 2.374 -15.402 -8.033 1.00 87.56 89 HIS A O 1
ATOM 658 N N . PRO A 1 90 ? 3.251 -17.307 -8.851 1.00 93.62 90 PRO A N 1
ATOM 659 C CA . PRO A 1 90 ? 2.005 -17.760 -9.484 1.00 93.62 90 PRO A CA 1
ATOM 660 C C . PRO A 1 90 ? 0.835 -17.948 -8.515 1.00 93.62 90 PRO A C 1
ATOM 662 O O . PRO A 1 90 ? -0.311 -17.645 -8.864 1.00 93.62 90 PRO A O 1
ATOM 665 N N . GLU A 1 91 ? 1.136 -18.416 -7.303 1.00 96.38 91 GLU A N 1
ATOM 666 C CA . GLU A 1 91 ? 0.153 -18.737 -6.270 1.00 96.38 91 GLU A CA 1
ATOM 667 C C . GLU A 1 91 ? -0.496 -17.483 -5.669 1.00 96.38 91 GLU A C 1
ATOM 669 O O . GLU A 1 91 ? 0.097 -16.403 -5.624 1.00 96.38 91 GLU A O 1
ATOM 674 N N . ASP A 1 92 ? -1.720 -17.630 -5.164 1.00 96.75 92 ASP A N 1
ATOM 675 C CA . ASP A 1 92 ? -2.407 -16.551 -4.457 1.00 96.75 92 ASP A CA 1
ATOM 676 C C . ASP A 1 92 ? -1.757 -16.275 -3.095 1.00 96.75 92 ASP A C 1
ATOM 678 O O . ASP A 1 92 ? -1.657 -17.161 -2.242 1.00 96.75 92 ASP A O 1
ATOM 682 N N . THR A 1 93 ? -1.387 -15.018 -2.849 1.00 96.88 93 THR A N 1
ATOM 683 C CA . THR A 1 93 ? -0.969 -14.569 -1.517 1.00 96.88 93 THR A CA 1
ATOM 684 C C . THR A 1 93 ? -2.174 -14.524 -0.583 1.00 96.88 93 THR A C 1
ATOM 686 O O . THR A 1 93 ? -3.126 -13.777 -0.816 1.00 96.88 93 THR A O 1
ATOM 689 N N . ARG A 1 94 ? -2.118 -15.293 0.509 1.00 97.12 94 ARG A N 1
ATOM 690 C CA . ARG A 1 94 ? -3.138 -15.297 1.565 1.00 97.12 94 ARG A CA 1
ATOM 691 C C . ARG A 1 94 ? -2.580 -14.661 2.827 1.00 97.12 94 ARG A C 1
ATOM 693 O O . ARG A 1 94 ? -1.606 -15.152 3.392 1.00 97.12 94 ARG A O 1
ATOM 700 N N . VAL A 1 95 ? -3.212 -13.587 3.283 1.00 97.25 95 VAL A N 1
ATOM 701 C CA . VAL A 1 95 ? -2.790 -12.851 4.479 1.00 97.25 95 VAL A CA 1
ATOM 702 C C . VAL A 1 95 ? -3.680 -13.251 5.651 1.00 97.25 95 VAL A C 1
ATOM 704 O O . VAL A 1 95 ? -4.880 -12.973 5.648 1.00 97.25 95 VAL A O 1
ATOM 707 N N . SER A 1 96 ? -3.095 -13.917 6.647 1.00 96.75 96 SER A N 1
ATOM 708 C CA . SER A 1 96 ? -3.798 -14.338 7.863 1.00 96.75 96 SER A CA 1
ATOM 709 C C . SER A 1 96 ? -3.764 -13.230 8.915 1.00 96.75 96 SER A C 1
ATOM 711 O O . SER A 1 96 ? -2.688 -12.834 9.356 1.00 96.75 96 SER A O 1
ATOM 713 N N . ILE A 1 97 ? -4.936 -12.770 9.351 1.00 97.38 97 ILE A N 1
ATOM 714 C CA . ILE A 1 97 ? -5.097 -11.741 10.385 1.00 97.38 97 ILE A CA 1
ATOM 715 C C . ILE A 1 97 ? -5.706 -12.383 11.634 1.00 97.38 97 ILE A C 1
ATOM 717 O O . ILE A 1 97 ? -6.806 -12.930 11.533 1.00 97.38 97 ILE A O 1
ATOM 721 N N . PRO A 1 98 ? -5.048 -12.336 12.805 1.00 96.19 98 PRO A N 1
ATOM 722 C CA . PRO A 1 98 ? -5.657 -12.761 14.062 1.00 96.19 98 PRO A CA 1
ATOM 723 C C . PRO A 1 98 ? -6.885 -11.907 14.395 1.00 96.19 98 PRO A C 1
ATOM 725 O O . PRO A 1 98 ? -6.802 -10.682 14.418 1.00 96.19 98 PRO A O 1
ATOM 728 N N . VAL A 1 99 ? -8.022 -12.549 14.656 1.00 96.25 99 VAL A N 1
ATOM 729 C CA . VAL A 1 99 ? -9.281 -11.880 15.006 1.00 96.25 99 VAL A CA 1
ATOM 730 C C . VAL A 1 99 ? -9.976 -12.687 16.105 1.00 96.25 99 VAL A C 1
ATOM 732 O O . VAL A 1 99 ? -10.608 -13.698 15.811 1.00 96.25 99 VAL A O 1
ATOM 735 N N . PRO A 1 100 ? -9.893 -12.273 17.379 1.00 94.69 100 PRO A N 1
ATOM 736 C CA . PRO A 1 100 ? -10.463 -13.035 18.493 1.00 94.69 100 PRO A CA 1
ATOM 737 C C . PRO A 1 100 ? -11.963 -13.338 18.389 1.00 94.69 100 PRO A C 1
ATOM 739 O O . PRO A 1 100 ? -12.431 -14.332 18.936 1.00 94.69 100 PRO A O 1
ATOM 742 N N . CYS A 1 101 ? -12.739 -12.495 17.706 1.00 91.69 101 CYS A N 1
ATOM 743 C CA . CYS A 1 101 ? -14.189 -12.639 17.639 1.00 91.69 101 CYS A CA 1
ATOM 744 C C . CYS A 1 101 ? -14.692 -13.651 16.594 1.00 91.69 101 CYS A C 1
ATOM 746 O O . CYS A 1 101 ? -15.912 -13.802 16.467 1.00 91.69 101 CYS A O 1
ATOM 748 N N . VAL A 1 102 ? -13.799 -14.335 15.865 1.00 94.00 102 VAL A N 1
ATOM 749 C CA . VAL A 1 102 ? -14.141 -15.417 14.923 1.00 94.00 102 VAL A CA 1
ATOM 750 C C . VAL A 1 102 ? -13.775 -16.781 15.510 1.00 94.00 102 VAL A C 1
ATOM 752 O O . VAL A 1 102 ? -12.789 -16.911 16.230 1.00 94.00 102 VAL A O 1
ATOM 755 N N . SER A 1 103 ? -14.545 -17.825 15.192 1.00 90.38 103 SER A N 1
ATOM 756 C CA . SER A 1 103 ? -14.381 -19.163 15.790 1.00 90.38 103 SER A CA 1
ATOM 757 C C . SER A 1 103 ? -13.018 -19.806 15.516 1.00 90.38 103 SER A C 1
ATOM 759 O O . SER A 1 103 ? -12.509 -20.545 16.353 1.00 90.38 103 SER A O 1
ATOM 761 N N . LEU A 1 104 ? -12.421 -19.513 14.359 1.00 90.38 104 LEU A N 1
ATOM 762 C CA . LEU A 1 104 ? -11.092 -19.993 13.971 1.00 90.38 104 LEU A CA 1
ATOM 763 C C . LEU A 1 104 ? -9.946 -19.158 14.573 1.00 90.38 104 LEU A C 1
ATOM 765 O O . LEU A 1 104 ? -8.785 -19.521 14.414 1.00 90.38 104 LEU A O 1
ATOM 769 N N . GLY A 1 105 ? -10.246 -18.036 15.238 1.00 93.56 105 GLY A N 1
ATOM 770 C CA . GLY A 1 105 ? -9.261 -17.117 15.820 1.00 93.56 105 GLY A CA 1
ATOM 771 C C . GLY A 1 105 ? -8.493 -16.251 14.811 1.00 93.56 105 GLY A C 1
ATOM 772 O O . GLY A 1 105 ? -7.748 -15.356 15.212 1.00 93.56 105 GLY A O 1
ATOM 773 N N . SER A 1 106 ? -8.668 -16.474 13.508 1.00 95.88 106 SER A N 1
ATOM 774 C CA . SER A 1 106 ? -8.104 -15.650 12.440 1.00 95.88 106 SER A CA 1
ATOM 775 C C . SER A 1 106 ? -8.984 -15.652 11.190 1.00 95.88 106 SER A C 1
ATOM 777 O O . SER A 1 106 ? -9.832 -16.526 11.006 1.00 95.88 106 SER A O 1
ATOM 779 N N . VAL A 1 107 ? -8.772 -14.660 10.323 1.00 96.19 107 VAL A N 1
ATOM 780 C CA . VAL A 1 107 ? -9.395 -14.555 8.995 1.00 96.19 107 VAL A CA 1
ATOM 781 C C . VAL A 1 107 ? -8.325 -14.517 7.907 1.00 96.19 107 VAL A C 1
ATOM 783 O O . VAL A 1 107 ? -7.222 -14.021 8.141 1.00 96.19 107 VAL A O 1
ATOM 786 N N . GLN A 1 108 ? -8.643 -15.017 6.709 1.00 96.81 108 GLN A N 1
ATOM 787 C CA . GLN A 1 108 ? -7.735 -14.990 5.557 1.00 96.81 108 GLN A CA 1
ATOM 788 C C . GLN A 1 108 ? -8.211 -13.996 4.496 1.00 96.81 108 GLN A C 1
ATOM 790 O O . GLN A 1 108 ? -9.260 -14.178 3.883 1.00 96.81 108 GLN A O 1
ATOM 795 N N . ILE A 1 109 ? -7.401 -12.973 4.226 1.00 97.19 109 ILE A N 1
ATOM 796 C CA . ILE A 1 109 ? -7.591 -12.068 3.088 1.00 97.19 109 ILE A CA 1
ATOM 797 C C . ILE A 1 109 ? -6.897 -12.690 1.870 1.00 97.19 109 ILE A C 1
ATOM 799 O O . ILE A 1 109 ? -5.729 -13.068 1.955 1.00 97.19 109 ILE A O 1
ATOM 803 N N . GLY A 1 110 ? -7.616 -12.811 0.750 1.00 94.81 110 GLY A N 1
ATOM 804 C CA . GLY A 1 110 ? -7.164 -13.561 -0.434 1.00 94.81 110 GLY A CA 1
ATOM 805 C C . GLY A 1 110 ? -7.572 -15.042 -0.429 1.00 94.81 110 GLY A C 1
ATOM 806 O O . GLY A 1 110 ? -7.137 -15.802 -1.289 1.00 94.81 110 GLY A O 1
ATOM 807 N N . GLY A 1 111 ? -8.389 -15.464 0.544 1.00 92.75 111 GLY A N 1
ATOM 808 C CA . GLY A 1 111 ? -9.033 -16.780 0.565 1.00 92.75 111 GLY A CA 1
ATOM 809 C C . GLY A 1 111 ? -10.356 -16.814 -0.212 1.00 92.75 111 GLY A C 1
ATOM 810 O O . GLY A 1 111 ? -10.654 -15.934 -1.014 1.00 92.75 111 GLY A O 1
ATOM 811 N N . SER A 1 112 ? -11.176 -17.835 0.050 1.00 92.00 112 SER A N 1
ATOM 812 C CA . SER A 1 112 ? -12.508 -17.992 -0.559 1.00 92.00 112 SER A CA 1
ATOM 813 C C . SER A 1 112 ? -13.594 -17.120 0.080 1.00 92.00 112 SER A C 1
ATOM 815 O O . SER A 1 112 ? -14.670 -16.970 -0.492 1.00 92.00 112 SER A O 1
ATOM 817 N N . GLU A 1 113 ? -13.343 -16.589 1.277 1.00 90.69 113 GLU A N 1
ATOM 818 C CA . GLU A 1 113 ? -14.304 -15.786 2.033 1.00 90.69 113 GLU A CA 1
ATOM 819 C C . GLU A 1 113 ? -14.136 -14.287 1.763 1.00 90.69 113 GLU A C 1
ATOM 821 O O . GLU A 1 113 ? -13.032 -13.787 1.536 1.00 90.69 113 GLU A O 1
ATOM 826 N N . VAL A 1 114 ? -15.246 -13.549 1.832 1.00 94.38 114 VAL A N 1
ATOM 827 C CA . VAL A 1 114 ? -15.241 -12.087 1.724 1.00 94.38 114 VAL A CA 1
ATOM 828 C C . VAL A 1 114 ? -15.065 -11.484 3.114 1.00 94.38 114 VAL A C 1
ATOM 830 O O . VAL A 1 114 ? -15.962 -11.552 3.951 1.00 94.38 114 VAL A O 1
ATOM 833 N N . VAL A 1 115 ? -13.913 -10.857 3.351 1.00 96.44 115 VAL A N 1
ATOM 834 C CA . VAL A 1 115 ? -13.607 -10.178 4.616 1.00 96.44 115 VAL A CA 1
ATOM 835 C C . VAL A 1 115 ? -14.109 -8.733 4.576 1.00 96.44 115 VAL A C 1
ATOM 837 O O . VAL A 1 115 ? -13.718 -7.956 3.704 1.00 96.44 115 VAL A O 1
ATOM 840 N N . ILE A 1 116 ? -14.944 -8.352 5.546 1.00 96.75 116 ILE A N 1
ATOM 841 C CA . ILE A 1 116 ? -15.491 -6.995 5.666 1.00 96.75 116 ILE A CA 1
ATOM 842 C C . ILE A 1 116 ? -14.717 -6.188 6.714 1.00 96.75 116 ILE A C 1
ATOM 844 O O . ILE A 1 116 ? -14.641 -6.571 7.885 1.00 96.75 116 ILE A O 1
ATOM 848 N N . MET A 1 117 ? -14.189 -5.036 6.282 1.00 98.06 117 MET A N 1
ATOM 849 C CA . MET A 1 117 ? -13.565 -4.022 7.137 1.00 98.06 117 MET A CA 1
ATOM 850 C C . MET A 1 117 ? -14.473 -2.788 7.206 1.00 98.06 117 MET A C 1
ATOM 852 O O . MET A 1 117 ? -14.646 -2.092 6.204 1.00 98.06 117 MET A O 1
ATOM 856 N N . ALA A 1 118 ? -15.061 -2.499 8.365 1.00 98.31 118 ALA A N 1
ATOM 857 C CA . ALA A 1 118 ? -16.068 -1.444 8.508 1.00 98.31 118 ALA A CA 1
ATOM 858 C C . ALA A 1 118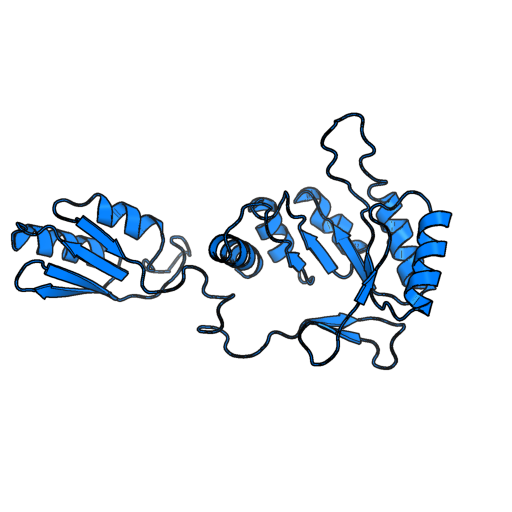 ? -15.820 -0.578 9.745 1.00 98.31 118 ALA A C 1
ATOM 860 O O . ALA A 1 118 ? -15.131 -0.982 10.674 1.00 98.31 118 ALA A O 1
ATOM 861 N N . GLY A 1 119 ? -16.324 0.655 9.727 1.00 98.25 119 GLY A N 1
ATOM 862 C CA . GLY A 1 119 ? -16.087 1.637 10.785 1.00 98.25 119 GLY A CA 1
ATOM 863 C C . GLY A 1 119 ? -16.022 3.075 10.264 1.00 98.25 119 GLY A C 1
ATOM 864 O O . GLY A 1 119 ? -16.148 3.315 9.057 1.00 98.25 119 GLY A O 1
ATOM 865 N N . PRO A 1 120 ? -15.858 4.054 11.162 1.00 97.69 120 PRO A N 1
ATOM 866 C CA . PRO A 1 120 ? -15.996 5.464 10.826 1.00 97.69 120 PRO A CA 1
ATOM 867 C C . PRO A 1 120 ? -14.809 5.992 10.031 1.00 97.69 120 PRO A C 1
ATOM 869 O O . PRO A 1 120 ? -13.682 5.526 10.194 1.00 97.69 120 PRO A O 1
ATOM 872 N N . CYS A 1 121 ? -15.039 7.032 9.220 1.00 95.69 121 CYS A N 1
ATOM 873 C CA . CYS A 1 121 ? -13.983 7.683 8.440 1.00 95.69 121 CYS A CA 1
ATOM 874 C C . CYS A 1 121 ? -12.843 8.219 9.322 1.00 95.69 121 CYS A C 1
ATOM 876 O O . CYS A 1 121 ? -11.666 8.048 8.997 1.00 95.69 121 CYS A O 1
ATOM 878 N N . THR A 1 122 ? -13.186 8.822 10.453 1.00 95.56 122 THR A N 1
ATOM 879 C CA . THR A 1 122 ? -12.249 9.385 11.423 1.00 95.56 122 THR A CA 1
ATOM 880 C C . THR A 1 122 ? -12.724 8.996 12.819 1.00 95.56 122 THR A C 1
ATOM 882 O O . THR A 1 122 ? -13.925 8.865 13.036 1.00 95.56 122 THR A O 1
ATOM 885 N N . VAL A 1 123 ? -11.791 8.758 13.738 1.00 97.50 123 VAL A N 1
ATOM 886 C CA . VAL A 1 123 ? -12.113 8.585 15.159 1.00 97.50 123 VAL A CA 1
ATOM 887 C C . VAL A 1 123 ? -12.342 9.972 15.750 1.00 97.50 123 VAL A C 1
ATOM 889 O O . VAL A 1 123 ? -11.453 10.820 15.674 1.00 97.50 123 VAL A O 1
ATOM 892 N N . GLU A 1 124 ? -13.542 10.217 16.275 1.00 96.50 124 GLU A N 1
ATOM 893 C CA . GLU A 1 124 ? -13.954 11.547 16.755 1.00 96.50 124 GLU A CA 1
ATOM 894 C C . GLU A 1 124 ? -14.241 11.577 18.260 1.00 96.50 124 GLU A C 1
ATOM 896 O O . GLU A 1 124 ? -14.041 12.597 18.914 1.00 96.50 124 GLU A O 1
ATOM 901 N N . SER A 1 125 ? -14.719 10.464 18.819 1.00 97.62 125 SER A N 1
ATOM 902 C CA . SER A 1 125 ? -14.904 10.279 20.259 1.00 97.62 125 SER A CA 1
ATOM 903 C C . SER A 1 125 ? -15.055 8.799 20.594 1.00 97.62 125 SER A C 1
ATOM 905 O O . SER A 1 125 ? -15.412 7.994 19.732 1.00 97.62 125 SER A O 1
ATOM 907 N N . GLU A 1 126 ? -14.856 8.448 21.864 1.00 98.00 126 GLU A N 1
ATOM 908 C CA . GLU A 1 126 ? -15.087 7.093 22.370 1.00 98.00 126 GLU A CA 1
ATOM 909 C C . GLU A 1 126 ? -16.522 6.631 22.100 1.00 98.00 126 GLU A C 1
ATOM 911 O O . GLU A 1 126 ? -16.731 5.616 21.445 1.00 98.00 126 GLU A O 1
ATOM 916 N N . LYS A 1 127 ? -17.524 7.426 22.498 1.00 98.31 127 LYS A N 1
ATOM 917 C CA . LYS A 1 127 ? -18.939 7.092 22.280 1.00 98.31 127 LYS A CA 1
ATOM 918 C C . LYS A 1 127 ? -19.236 6.789 20.810 1.00 98.31 127 LYS A C 1
ATOM 920 O O . LYS A 1 127 ? -19.912 5.806 20.512 1.00 98.31 127 LYS A O 1
ATOM 925 N N . GLN A 1 128 ? -18.739 7.625 19.897 1.00 98.50 128 GLN A N 1
ATOM 926 C CA . GLN A 1 128 ? -18.926 7.451 18.457 1.00 98.50 128 GLN A CA 1
ATOM 927 C C . GLN A 1 128 ? -18.270 6.156 17.964 1.00 98.50 128 GLN A C 1
ATOM 929 O O . GLN A 1 128 ? -18.906 5.389 17.236 1.00 98.50 128 GLN A O 1
ATOM 934 N N . LEU A 1 129 ? -17.029 5.893 18.376 1.00 98.56 129 LEU A N 1
ATOM 935 C CA . LEU A 1 129 ? -16.289 4.712 17.953 1.00 98.56 129 LEU A CA 1
ATOM 936 C C . LEU A 1 129 ? -16.912 3.422 18.491 1.00 98.56 129 LEU A C 1
ATOM 938 O O . LEU A 1 129 ? -17.176 2.526 17.696 1.00 98.56 129 LEU A O 1
ATOM 942 N N . MET A 1 130 ? -17.197 3.348 19.793 1.00 98.56 130 MET A N 1
ATOM 943 C CA . MET A 1 130 ? -17.729 2.143 20.441 1.00 98.56 130 MET A CA 1
ATOM 944 C C . MET A 1 130 ? -19.118 1.786 19.904 1.00 98.56 130 MET A C 1
ATOM 946 O O . MET A 1 130 ? -19.346 0.646 19.511 1.00 98.56 130 MET A O 1
ATOM 950 N N . THR A 1 131 ? -20.002 2.781 19.750 1.00 98.50 131 THR A N 1
ATOM 951 C CA . THR A 1 131 ? -21.330 2.574 19.135 1.00 98.50 131 THR A CA 1
ATOM 952 C C . THR A 1 131 ? -21.203 2.047 17.701 1.00 98.50 131 THR A C 1
ATOM 954 O O . THR A 1 131 ? -21.954 1.168 17.282 1.00 98.50 131 THR A O 1
ATOM 957 N N . THR A 1 132 ? -20.243 2.570 16.926 1.00 98.56 132 THR A N 1
ATOM 958 C CA . THR A 1 132 ? -20.021 2.112 15.546 1.00 98.56 132 THR A CA 1
ATOM 959 C C . THR A 1 132 ? -19.446 0.698 15.519 1.00 98.56 132 THR A C 1
ATOM 961 O O . THR A 1 132 ? -19.889 -0.116 14.715 1.00 98.56 132 THR A O 1
ATOM 964 N N . ALA A 1 133 ? -18.473 0.408 16.383 1.00 98.50 133 ALA A N 1
ATOM 965 C CA . ALA A 1 133 ? -17.804 -0.882 16.478 1.00 98.50 133 ALA A CA 1
ATOM 966 C C . ALA A 1 133 ? -18.787 -2.003 16.845 1.00 98.50 133 ALA A C 1
ATOM 968 O O . ALA A 1 133 ? -18.804 -3.033 16.174 1.00 98.50 133 ALA A O 1
ATOM 969 N N . GLU A 1 134 ? -19.661 -1.768 17.826 1.00 98.50 134 GLU A N 1
ATOM 970 C CA . GLU A 1 134 ? -20.736 -2.695 18.190 1.00 98.50 134 GLU A CA 1
ATOM 971 C C . GLU A 1 134 ? -21.675 -2.957 17.002 1.00 98.50 134 GLU A C 1
ATOM 973 O O . GLU A 1 134 ? -21.943 -4.110 16.650 1.00 98.50 134 GLU A O 1
ATOM 978 N N . ALA A 1 135 ? -22.136 -1.889 16.341 1.00 98.50 135 ALA A N 1
ATOM 979 C CA . ALA A 1 135 ? -23.065 -1.993 15.221 1.00 98.50 135 ALA A CA 1
ATOM 980 C C . ALA A 1 135 ? -22.469 -2.794 14.053 1.00 98.50 135 ALA A C 1
ATOM 982 O O . ALA A 1 135 ? -23.095 -3.736 13.574 1.00 98.50 135 ALA A O 1
ATOM 983 N N . VAL A 1 136 ? -21.245 -2.477 13.614 1.00 98.31 136 VAL A N 1
ATOM 984 C CA . VAL A 1 136 ? -20.622 -3.199 12.490 1.00 98.31 136 VAL A CA 1
ATOM 985 C C . VAL A 1 136 ? -20.268 -4.639 12.859 1.00 98.31 136 VAL A C 1
ATOM 987 O O . VAL A 1 136 ? -20.381 -5.522 12.009 1.00 98.31 136 VAL A O 1
ATOM 990 N N . ARG A 1 137 ? -19.902 -4.907 14.121 1.00 97.31 137 ARG A N 1
ATOM 991 C CA . ARG A 1 137 ? -19.632 -6.267 14.605 1.00 97.31 137 ARG A CA 1
ATOM 992 C C . ARG A 1 137 ? -20.882 -7.138 14.567 1.00 97.31 137 ARG A C 1
ATOM 994 O O . ARG A 1 137 ? -20.788 -8.318 14.214 1.00 97.31 137 ARG A O 1
ATOM 1001 N N . LYS A 1 138 ? -22.038 -6.576 14.930 1.00 97.44 138 LYS A N 1
ATOM 1002 C CA . LYS A 1 138 ? -23.335 -7.265 14.883 1.00 97.44 138 LYS A CA 1
ATOM 1003 C C . LYS A 1 138 ? -23.724 -7.659 13.456 1.00 97.44 138 LYS A C 1
ATOM 1005 O O . LYS A 1 138 ? -24.261 -8.743 13.260 1.00 97.44 138 LYS A O 1
ATOM 1010 N N . GLU A 1 139 ? -23.375 -6.827 12.478 1.00 97.25 139 GLU A N 1
ATOM 1011 C CA . GLU A 1 139 ? -23.609 -7.082 11.049 1.00 97.25 139 GLU A CA 1
ATOM 1012 C C . GLU A 1 139 ? -22.517 -7.952 10.388 1.00 97.25 139 GLU A C 1
ATOM 1014 O O . GLU A 1 139 ? -22.539 -8.174 9.179 1.00 97.25 139 GLU A O 1
ATOM 1019 N N . GLY A 1 140 ? -21.557 -8.470 11.165 1.00 95.44 140 GLY A N 1
ATOM 1020 C CA . GLY A 1 140 ? -20.567 -9.445 10.697 1.00 95.44 140 GLY A CA 1
ATOM 1021 C C . GLY A 1 140 ? -19.216 -8.871 10.263 1.00 95.44 140 GLY A C 1
ATOM 1022 O O . GLY A 1 140 ? -18.380 -9.624 9.768 1.00 95.44 140 GLY A O 1
ATOM 1023 N N . ALA A 1 141 ? -18.952 -7.575 10.465 1.00 97.44 141 ALA A N 1
ATOM 1024 C CA . ALA A 1 141 ? -17.603 -7.048 10.282 1.00 97.44 141 ALA A CA 1
ATOM 1025 C C . ALA A 1 141 ? -16.647 -7.640 11.330 1.00 97.44 141 ALA A C 1
ATOM 1027 O O . ALA A 1 141 ? -16.968 -7.740 12.515 1.00 97.44 141 ALA A O 1
ATOM 1028 N N . VAL A 1 142 ? -15.457 -8.019 10.871 1.00 97.44 142 VAL A N 1
ATOM 1029 C CA . VAL A 1 142 ? -14.419 -8.687 11.679 1.00 97.44 142 VAL A CA 1
ATOM 1030 C C . VAL A 1 142 ? -13.175 -7.816 11.861 1.00 97.44 142 VAL A C 1
ATOM 1032 O O . VAL A 1 142 ? -12.335 -8.087 12.717 1.00 97.44 142 VAL A O 1
ATOM 1035 N N . ILE A 1 143 ? -13.072 -6.745 11.071 1.00 98.56 143 ILE A N 1
ATOM 1036 C CA . ILE A 1 143 ? -11.993 -5.762 11.126 1.00 98.56 143 ILE A CA 1
ATOM 1037 C C . ILE A 1 143 ? -12.619 -4.370 11.261 1.00 98.56 143 ILE A C 1
ATOM 1039 O O . ILE A 1 143 ? -13.415 -3.943 10.420 1.00 98.56 143 ILE A O 1
ATOM 1043 N N . LEU A 1 144 ? -12.239 -3.650 12.311 1.00 98.75 144 LEU A N 1
ATOM 1044 C CA . LEU A 1 144 ? -12.646 -2.278 12.574 1.00 98.75 144 LEU A CA 1
ATOM 1045 C C . LEU A 1 144 ? -11.691 -1.307 11.878 1.00 98.75 144 LEU A C 1
ATOM 1047 O O . LEU A 1 144 ? -10.490 -1.286 12.151 1.00 98.75 144 LEU A O 1
ATOM 1051 N N . ARG A 1 145 ? -12.230 -0.456 11.004 1.00 98.56 145 ARG A N 1
ATOM 1052 C CA . ARG A 1 145 ? -11.470 0.635 10.375 1.00 98.56 145 ARG A CA 1
ATOM 1053 C C . ARG A 1 145 ? -11.737 1.973 11.057 1.00 98.56 145 ARG A C 1
ATOM 1055 O O . ARG A 1 145 ? -12.890 2.352 11.236 1.00 98.56 145 ARG A O 1
ATOM 1062 N N . GLY A 1 146 ? -10.707 2.773 11.314 1.00 97.75 146 GLY A N 1
ATOM 1063 C CA . GLY A 1 146 ? -10.870 4.120 11.877 1.00 97.75 146 GLY A CA 1
ATOM 1064 C C . GLY A 1 146 ? -9.649 4.991 11.630 1.00 97.75 146 GLY A C 1
ATOM 1065 O O . GLY A 1 146 ? -8.533 4.540 11.826 1.00 97.75 146 GLY A O 1
ATOM 1066 N N . GLY A 1 147 ? -9.842 6.228 11.162 1.00 96.88 147 GLY A N 1
ATOM 1067 C CA . GLY A 1 147 ? -8.726 7.146 10.921 1.00 96.88 147 GLY A CA 1
ATOM 1068 C C . GLY A 1 147 ? -8.359 7.907 12.191 1.00 96.88 147 GLY A C 1
ATOM 1069 O O . GLY A 1 147 ? -9.112 8.793 12.592 1.00 96.88 147 GLY A O 1
ATOM 1070 N N . ALA A 1 148 ? -7.224 7.578 12.806 1.00 96.19 148 ALA A N 1
ATOM 1071 C CA . ALA A 1 148 ? -6.675 8.346 13.929 1.00 96.19 148 ALA A CA 1
ATOM 1072 C C . ALA A 1 148 ? -5.995 9.646 13.465 1.00 96.19 148 ALA A C 1
ATOM 1074 O O . ALA A 1 148 ? -6.071 10.671 14.142 1.00 96.19 148 ALA A O 1
ATOM 1075 N N . PHE A 1 149 ? -5.411 9.613 12.266 1.00 94.12 149 PHE A N 1
ATOM 1076 C CA . PHE A 1 149 ? -4.836 10.754 11.562 1.00 94.12 149 PHE A CA 1
ATOM 1077 C C . PHE A 1 149 ? -5.656 11.038 10.303 1.00 94.12 149 PHE A C 1
ATOM 1079 O O . PHE A 1 149 ? -6.129 10.112 9.636 1.00 94.12 149 PHE A O 1
ATOM 1086 N N . LYS A 1 150 ? -5.846 12.318 9.972 1.00 87.06 150 LYS A N 1
ATOM 1087 C CA . LYS A 1 150 ? -6.611 12.735 8.793 1.00 87.06 150 LYS A CA 1
ATOM 1088 C C . LYS A 1 150 ? -5.786 13.661 7.894 1.00 87.06 150 LYS A C 1
ATOM 1090 O O . LYS A 1 150 ? -5.395 14.743 8.344 1.00 87.06 150 LYS A O 1
ATOM 1095 N N . PRO A 1 151 ? -5.605 13.326 6.601 1.00 77.12 151 PRO A N 1
ATOM 1096 C CA . PRO A 1 151 ? -5.123 14.284 5.616 1.00 77.12 151 PRO A CA 1
ATOM 1097 C C . PRO A 1 151 ? -6.210 15.328 5.357 1.00 77.12 151 PRO A C 1
ATOM 1099 O O . PRO A 1 151 ? -7.164 15.083 4.616 1.00 77.12 151 PRO A O 1
ATOM 1102 N N . SER A 1 152 ? -6.084 16.492 5.992 1.00 77.75 152 SER A N 1
ATOM 1103 C CA . SER A 1 152 ? -6.959 17.636 5.745 1.00 77.75 152 SER A CA 1
ATOM 1104 C C . SER A 1 152 ? -6.367 18.528 4.658 1.00 77.75 152 SER A C 1
ATOM 1106 O O . SER A 1 152 ? -5.211 18.933 4.743 1.00 77.75 152 SER A O 1
ATOM 1108 N N . THR A 1 153 ? -7.173 18.869 3.650 1.00 79.81 153 THR A N 1
ATOM 1109 C CA . THR A 1 153 ? -6.797 19.836 2.605 1.00 79.81 153 THR A CA 1
ATOM 1110 C C . THR A 1 153 ? -6.610 21.246 3.173 1.00 79.81 153 THR A C 1
ATOM 1112 O O . THR A 1 153 ? -5.806 22.012 2.656 1.00 79.81 153 THR A O 1
ATOM 1115 N N . SER A 1 154 ? -7.332 21.586 4.245 1.00 84.31 154 SER A N 1
ATOM 1116 C CA . SER A 1 154 ? -7.192 22.861 4.954 1.00 84.31 154 SER A CA 1
ATOM 1117 C C . SER A 1 154 ? -6.380 22.675 6.240 1.00 84.31 154 SER A C 1
ATOM 1119 O O . SER A 1 154 ? -6.687 21.749 7.001 1.00 84.31 154 SER A O 1
ATOM 1121 N N . PRO A 1 155 ? -5.419 23.565 6.556 1.00 83.38 155 PRO A N 1
ATOM 1122 C CA . PRO A 1 155 ? -4.690 23.516 7.825 1.00 83.38 155 PRO A CA 1
ATOM 1123 C C . PRO A 1 155 ? -5.587 23.787 9.046 1.00 83.38 155 PRO A C 1
ATOM 1125 O O . PRO A 1 155 ? -5.202 23.454 10.161 1.00 83.38 155 PRO A O 1
ATOM 1128 N N . TYR A 1 156 ? -6.786 24.345 8.842 1.00 86.19 156 TYR A N 1
ATOM 1129 C CA . TYR A 1 156 ? -7.778 24.610 9.893 1.00 86.19 156 TYR A CA 1
ATOM 1130 C C . TYR A 1 156 ? -8.769 23.456 10.099 1.00 86.19 156 TYR A C 1
ATOM 1132 O O . TYR A 1 156 ? -9.628 23.519 10.975 1.00 86.19 156 TYR A O 1
ATOM 1140 N N . GLY A 1 157 ? -8.699 22.420 9.260 1.00 83.75 157 GLY A N 1
ATOM 1141 C CA . GLY A 1 157 ? -9.561 21.251 9.385 1.00 83.75 157 GLY A CA 1
ATOM 1142 C C . GLY A 1 157 ? -9.121 20.330 10.521 1.00 83.75 157 GLY A C 1
ATOM 1143 O O . GLY A 1 157 ? -7.954 20.302 10.909 1.00 83.75 157 GLY A O 1
ATOM 1144 N N . PHE A 1 158 ? -10.058 19.525 11.024 1.00 86.44 158 PHE A N 1
ATOM 1145 C CA . PHE A 1 158 ? -9.756 18.483 12.002 1.00 86.44 158 PHE A CA 1
ATOM 1146 C C . PHE A 1 158 ? -8.716 17.496 11.448 1.00 86.44 158 PHE A C 1
ATOM 1148 O O . PHE A 1 158 ? -8.905 16.930 10.369 1.00 86.44 158 PHE A O 1
ATOM 1155 N N . ARG A 1 159 ? -7.626 17.285 12.195 1.00 87.38 159 ARG A N 1
ATOM 1156 C CA . ARG A 1 159 ? -6.481 16.447 11.788 1.00 87.38 159 ARG A CA 1
ATOM 1157 C C . ARG A 1 159 ? -6.526 15.022 12.350 1.00 87.38 159 ARG A C 1
ATOM 1159 O O . ARG A 1 159 ? -5.603 14.250 12.103 1.00 87.38 159 ARG A O 1
ATOM 1166 N N . GLY A 1 160 ? -7.611 14.669 13.038 1.00 91.19 160 GLY A N 1
ATOM 1167 C CA . GLY A 1 160 ? -7.731 13.423 13.788 1.00 91.19 160 GLY A CA 1
ATOM 1168 C C . GLY A 1 160 ? -7.286 13.578 15.245 1.00 91.19 160 GLY A C 1
ATOM 1169 O O . GLY A 1 160 ? -6.760 14.620 15.636 1.00 91.19 160 GLY A O 1
ATOM 1170 N N . MET A 1 161 ? -7.534 12.543 16.047 1.00 94.81 161 MET A N 1
ATOM 1171 C CA . MET A 1 161 ? -7.181 12.501 17.473 1.00 94.81 161 MET A CA 1
ATOM 1172 C C . MET A 1 161 ? -5.729 12.060 17.726 1.00 94.81 161 MET A C 1
ATOM 1174 O O . MET A 1 161 ? -5.292 12.044 18.873 1.00 94.81 161 MET A O 1
ATOM 1178 N N . GLY A 1 162 ? -4.984 11.684 16.680 1.00 95.69 162 GLY A N 1
ATOM 1179 C CA . GLY A 1 162 ? -3.625 11.164 16.811 1.00 95.69 162 GLY A CA 1
ATOM 1180 C C . GLY A 1 162 ? -3.587 9.902 17.672 1.00 95.69 162 GLY A C 1
ATOM 1181 O O . GLY A 1 162 ? -4.465 9.046 17.560 1.00 95.69 162 GLY A O 1
ATOM 1182 N N . GLU A 1 163 ? -2.598 9.801 18.558 1.00 97.69 163 GLU A N 1
ATOM 1183 C CA . GLU A 1 163 ? -2.412 8.629 19.421 1.00 97.69 163 GLU A CA 1
ATOM 1184 C C . GLU A 1 163 ? -3.621 8.339 20.326 1.00 97.69 163 GLU A C 1
ATOM 1186 O O . GLU A 1 163 ? -3.984 7.181 20.509 1.00 97.69 163 GLU A O 1
ATOM 1191 N N . GLU A 1 164 ? -4.326 9.360 20.821 1.00 97.81 164 GLU A N 1
ATOM 1192 C CA . GLU A 1 164 ? -5.550 9.141 21.606 1.00 97.81 164 GLU A CA 1
ATOM 1193 C C . GLU A 1 164 ? -6.624 8.413 20.782 1.00 97.81 164 GLU A C 1
ATOM 1195 O O . GLU A 1 164 ? -7.313 7.528 21.283 1.00 97.81 164 GLU A O 1
ATOM 1200 N N . GLY A 1 165 ? -6.712 8.699 19.478 1.00 98.19 165 GLY A N 1
ATOM 1201 C CA . GLY A 1 165 ? -7.574 7.949 18.563 1.00 98.19 165 GLY A CA 1
ATOM 1202 C C . GLY A 1 165 ? -7.130 6.495 18.373 1.00 98.19 165 GLY A C 1
ATOM 1203 O O . GLY A 1 165 ? -7.978 5.614 18.231 1.00 98.19 165 GLY A O 1
ATOM 1204 N N . LEU A 1 166 ? -5.820 6.228 18.399 1.00 98.50 166 LEU A N 1
ATOM 1205 C CA . LEU A 1 166 ? -5.270 4.869 18.344 1.00 98.50 166 LEU A CA 1
ATOM 1206 C C . LEU A 1 166 ? -5.582 4.077 19.620 1.00 98.50 166 LEU A C 1
ATOM 1208 O O . LEU A 1 166 ? -5.983 2.917 19.531 1.00 98.50 166 LEU A O 1
ATOM 1212 N N . LYS A 1 167 ? -5.483 4.710 20.795 1.00 98.62 167 LYS A N 1
ATOM 1213 C CA . LYS A 1 167 ? -5.869 4.107 22.081 1.00 98.62 167 LYS A CA 1
ATOM 1214 C C . LYS A 1 167 ? -7.345 3.719 22.091 1.00 98.62 167 LYS A C 1
ATOM 1216 O O . LYS A 1 167 ? -7.682 2.602 22.474 1.00 98.62 167 LYS A O 1
ATOM 1221 N N . LEU A 1 168 ? -8.221 4.588 21.582 1.00 98.62 168 LEU A N 1
ATOM 1222 C CA . LEU A 1 168 ? -9.644 4.270 21.436 1.00 98.62 168 LEU A CA 1
ATOM 1223 C C . LEU A 1 168 ? -9.883 3.073 20.501 1.00 98.62 168 LEU A C 1
ATOM 1225 O O . LEU A 1 168 ? -10.700 2.207 20.812 1.00 98.62 168 LEU A O 1
ATOM 1229 N N . LEU A 1 169 ? -9.152 2.977 19.385 1.00 98.62 169 LEU A N 1
ATOM 1230 C CA . LEU A 1 169 ? -9.217 1.807 18.501 1.00 98.62 169 LEU A CA 1
ATOM 1231 C C . LEU A 1 169 ? -8.750 0.527 19.202 1.00 98.62 169 LEU A C 1
ATOM 1233 O O . LEU A 1 169 ? -9.380 -0.515 19.034 1.00 98.62 169 LEU A O 1
ATOM 1237 N N . ALA A 1 170 ? -7.695 0.593 20.015 1.00 98.25 170 ALA A N 1
ATOM 1238 C CA . ALA A 1 170 ? -7.220 -0.552 20.787 1.00 98.25 170 ALA A CA 1
ATOM 1239 C C . ALA A 1 170 ? -8.212 -0.994 21.879 1.00 98.25 170 ALA A C 1
ATOM 1241 O O . ALA A 1 170 ? -8.366 -2.198 22.108 1.00 98.25 170 ALA A O 1
ATOM 1242 N N . ASN A 1 171 ? -8.929 -0.051 22.496 1.00 98.25 171 ASN A N 1
ATOM 1243 C CA . ASN A 1 171 ? -10.016 -0.358 23.427 1.00 98.25 171 ASN A CA 1
ATOM 1244 C C . ASN A 1 171 ? -11.160 -1.078 22.699 1.00 98.25 171 ASN A C 1
ATOM 1246 O O . ASN A 1 171 ? -11.562 -2.162 23.117 1.00 98.25 171 ASN A O 1
ATOM 1250 N N . ALA A 1 172 ? -11.605 -0.550 21.553 1.00 98.19 172 ALA A N 1
ATOM 1251 C CA . ALA A 1 172 ? -12.642 -1.181 20.735 1.00 98.19 172 ALA A CA 1
ATOM 1252 C C . ALA A 1 172 ? -12.228 -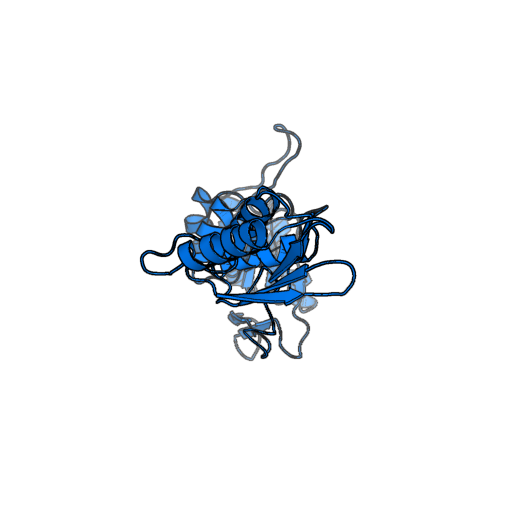2.580 20.237 1.00 98.19 172 ALA A C 1
ATOM 1254 O O . ALA A 1 172 ? -13.027 -3.515 20.270 1.00 98.19 172 ALA A O 1
ATOM 1255 N N . ARG A 1 173 ? -10.965 -2.761 19.823 1.00 97.38 173 ARG A N 1
ATOM 1256 C CA . ARG A 1 173 ? -10.392 -4.081 19.504 1.00 97.38 173 ARG A CA 1
ATOM 1257 C C . ARG A 1 173 ? -10.546 -5.056 20.662 1.00 97.38 173 ARG A C 1
ATOM 1259 O O . ARG A 1 173 ? -10.984 -6.182 20.450 1.00 97.38 173 ARG A O 1
ATOM 1266 N N . SER A 1 174 ? -10.181 -4.627 21.867 1.00 97.19 174 SER A N 1
ATOM 1267 C CA . SER A 1 174 ? -10.218 -5.474 23.062 1.00 97.19 174 SER A CA 1
ATOM 1268 C C . SER A 1 174 ? -11.650 -5.833 23.461 1.00 97.19 174 SER A C 1
ATOM 1270 O O . SER A 1 174 ? -11.912 -6.976 23.820 1.00 97.19 174 SER A O 1
ATOM 1272 N N . GLU A 1 175 ? -12.581 -4.886 23.349 1.00 98.00 175 GLU A N 1
ATOM 1273 C CA . GLU A 1 175 ? -13.980 -5.079 23.736 1.00 98.00 175 GLU A CA 1
ATOM 1274 C C . GLU A 1 175 ? -14.754 -5.966 22.754 1.00 98.00 175 GLU A C 1
ATOM 1276 O O . GLU A 1 175 ? -15.482 -6.868 23.165 1.00 98.00 175 GLU A O 1
ATOM 1281 N N . PHE A 1 176 ? -14.571 -5.755 21.447 1.00 97.81 176 PHE A N 1
ATOM 1282 C CA . PHE A 1 176 ? -15.343 -6.453 20.411 1.00 97.81 176 PHE A CA 1
ATOM 1283 C C . PHE A 1 176 ? -14.588 -7.616 19.752 1.00 97.81 176 PHE A C 1
ATOM 1285 O O . PHE A 1 176 ? -15.139 -8.302 18.886 1.00 97.81 176 PHE A O 1
ATOM 1292 N N . GLY A 1 177 ? -13.322 -7.831 20.122 1.00 97.06 177 GLY A N 1
ATOM 1293 C CA . GLY A 1 177 ? -12.455 -8.876 19.574 1.00 97.06 177 GLY A CA 1
ATOM 1294 C C . GLY A 1 177 ? -12.186 -8.747 18.069 1.00 97.06 177 GLY A C 1
ATOM 1295 O O . GLY A 1 177 ? -11.894 -9.750 17.420 1.00 97.06 177 GLY A O 1
ATOM 1296 N N . MET A 1 178 ? -12.343 -7.555 17.488 1.00 98.12 178 MET A N 1
ATOM 1297 C CA . MET A 1 178 ? -12.077 -7.276 16.068 1.00 98.12 178 MET A CA 1
ATOM 1298 C C . MET A 1 178 ? -10.627 -6.841 15.860 1.00 98.12 178 MET A C 1
ATOM 1300 O O . MET A 1 178 ? -10.096 -6.123 16.697 1.00 98.12 178 MET A O 1
ATOM 1304 N N . ALA A 1 179 ? -10.013 -7.167 14.722 1.00 98.38 179 ALA A N 1
ATOM 1305 C CA . ALA A 1 179 ? -8.729 -6.556 14.356 1.00 98.38 179 ALA A CA 1
ATOM 1306 C C . ALA A 1 179 ? -8.907 -5.089 13.925 1.00 98.38 179 ALA A C 1
ATOM 1308 O O . ALA A 1 179 ? -9.994 -4.684 13.517 1.00 98.38 179 ALA A O 1
ATOM 1309 N N . VAL A 1 180 ? -7.845 -4.286 13.988 1.00 98.69 180 VAL A N 1
ATOM 1310 C CA . VAL A 1 180 ? -7.864 -2.853 13.662 1.00 98.69 180 VAL A CA 1
ATOM 1311 C C . VAL A 1 180 ? -7.037 -2.545 12.423 1.00 98.69 180 VAL A C 1
ATOM 1313 O O . VAL A 1 180 ? -5.867 -2.916 12.323 1.00 98.69 180 VAL A O 1
ATOM 1316 N N . ILE A 1 181 ? -7.633 -1.766 11.520 1.00 98.75 181 ILE A N 1
ATOM 1317 C CA . ILE A 1 181 ? -6.945 -1.100 10.413 1.00 98.75 181 ILE A CA 1
ATOM 1318 C C . ILE A 1 181 ? -7.037 0.424 10.565 1.00 98.75 181 ILE A C 1
ATOM 1320 O O . ILE A 1 181 ? -8.120 0.995 10.728 1.00 98.75 181 ILE A O 1
ATOM 1324 N N . THR A 1 182 ? -5.895 1.104 10.476 1.00 98.56 182 THR A N 1
ATOM 1325 C CA . THR A 1 182 ? -5.807 2.573 10.528 1.00 98.56 182 THR A CA 1
ATOM 1326 C C . THR A 1 182 ? -4.741 3.085 9.567 1.00 98.56 182 THR A C 1
ATOM 1328 O O . THR A 1 182 ? -3.835 2.355 9.167 1.00 98.56 182 THR A O 1
ATOM 1331 N N . GLU A 1 183 ? -4.876 4.342 9.152 1.00 98.25 183 GLU A N 1
ATO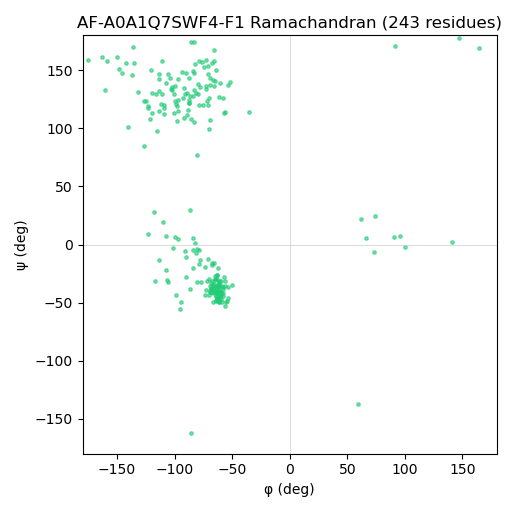M 1332 C CA . GLU A 1 183 ? -3.943 4.980 8.227 1.00 98.25 183 GLU A CA 1
ATOM 1333 C C . GLU A 1 183 ? -2.716 5.519 8.957 1.00 98.25 183 GLU A C 1
ATOM 1335 O O . GLU A 1 183 ? -2.847 6.224 9.958 1.00 98.25 183 GLU A O 1
ATOM 1340 N N . VAL A 1 184 ? -1.537 5.229 8.406 1.00 97.56 184 VAL A N 1
ATOM 1341 C CA . VAL A 1 184 ? -0.281 5.881 8.776 1.00 97.56 184 VAL A CA 1
ATOM 1342 C C . VAL A 1 184 ? 0.091 6.889 7.694 1.00 97.56 184 VAL A C 1
ATOM 1344 O O . VAL A 1 184 ? -0.021 6.620 6.496 1.00 97.56 184 VAL A O 1
ATOM 1347 N N . MET A 1 185 ? 0.471 8.095 8.112 1.00 94.69 185 MET A N 1
ATOM 1348 C CA . MET A 1 185 ? 0.655 9.221 7.195 1.00 94.69 185 MET A CA 1
ATOM 1349 C C . MET A 1 185 ? 2.113 9.608 6.958 1.00 94.69 185 MET A C 1
ATOM 1351 O O . MET A 1 185 ? 2.399 10.261 5.954 1.00 94.69 185 MET A O 1
ATOM 1355 N N . THR A 1 186 ? 3.011 9.245 7.870 1.00 96.69 186 THR A N 1
ATOM 1356 C CA . THR A 1 186 ? 4.422 9.643 7.851 1.00 96.69 186 THR A CA 1
ATOM 1357 C C . THR A 1 186 ? 5.294 8.510 8.403 1.00 96.69 186 THR A C 1
ATOM 1359 O O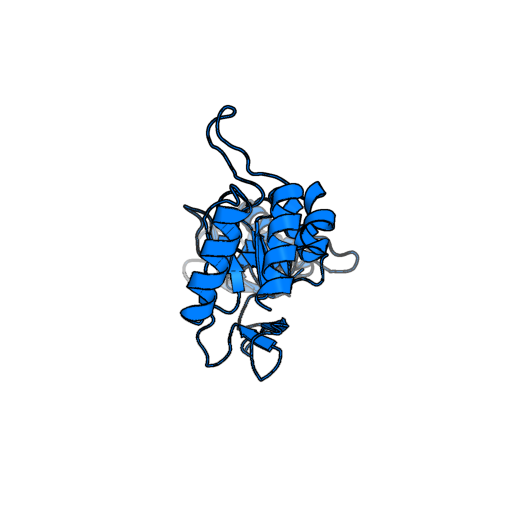 . THR A 1 186 ? 4.831 7.795 9.296 1.00 96.69 186 THR A O 1
ATOM 1362 N N . PRO A 1 187 ? 6.538 8.344 7.903 1.00 97.81 187 PRO A N 1
ATOM 1363 C CA . PRO A 1 187 ? 7.465 7.318 8.386 1.00 97.81 187 PRO A CA 1
ATOM 1364 C C . PRO A 1 187 ? 7.678 7.356 9.905 1.00 97.81 187 PRO A C 1
ATOM 1366 O O . PRO A 1 187 ? 7.753 6.316 10.547 1.00 97.81 187 PRO A O 1
ATOM 1369 N N . THR A 1 188 ? 7.707 8.550 10.509 1.00 97.56 188 THR A N 1
ATOM 1370 C CA . THR A 1 188 ? 7.958 8.714 11.953 1.00 97.56 188 THR A CA 1
ATOM 1371 C C . THR A 1 188 ? 6.874 8.103 12.829 1.00 97.56 188 THR A C 1
ATOM 1373 O O . THR A 1 188 ? 7.144 7.728 13.966 1.00 97.56 188 THR A O 1
ATOM 1376 N N . ASP A 1 189 ? 5.651 8.015 12.310 1.00 97.19 189 ASP A N 1
ATOM 1377 C CA . ASP A 1 189 ? 4.497 7.535 13.066 1.00 97.19 189 ASP A CA 1
ATOM 1378 C C . ASP A 1 189 ? 4.335 6.014 12.928 1.00 97.19 189 ASP A C 1
ATOM 1380 O O . ASP A 1 189 ? 3.551 5.418 13.663 1.00 97.19 189 ASP A O 1
ATOM 1384 N N . VAL A 1 190 ? 5.076 5.365 12.017 1.00 98.31 190 VAL A N 1
ATOM 1385 C CA . VAL A 1 190 ? 4.980 3.920 11.758 1.00 98.31 190 VAL A CA 1
ATOM 1386 C C . VAL A 1 190 ? 5.187 3.091 13.032 1.00 98.31 190 VAL A C 1
ATOM 1388 O O . VAL A 1 190 ? 4.314 2.261 13.305 1.00 98.31 190 VAL A O 1
ATOM 1391 N N . PRO A 1 191 ? 6.233 3.315 13.859 1.00 98.12 191 PRO A N 1
ATOM 1392 C CA . PRO A 1 191 ? 6.428 2.534 15.081 1.00 98.12 191 PRO A CA 1
ATOM 1393 C C . PRO A 1 191 ? 5.252 2.660 16.055 1.00 98.12 191 PRO A C 1
ATOM 1395 O O . PRO A 1 191 ? 4.716 1.649 16.498 1.00 98.12 191 PRO A O 1
ATOM 1398 N N . MET A 1 192 ? 4.790 3.888 16.308 1.00 98.25 192 MET A N 1
ATOM 1399 C CA . MET A 1 192 ? 3.655 4.167 17.194 1.00 98.25 192 MET A CA 1
ATOM 1400 C C . MET A 1 192 ? 2.372 3.506 16.678 1.00 98.25 192 MET A C 1
ATOM 1402 O O . MET A 1 192 ? 1.693 2.801 17.415 1.00 98.25 192 MET A O 1
ATOM 1406 N N . VAL A 1 193 ? 2.036 3.677 15.395 1.00 98.44 193 VAL A N 1
ATOM 1407 C CA . VAL A 1 193 ? 0.819 3.089 14.812 1.00 98.44 193 VAL A CA 1
ATOM 1408 C C . VAL A 1 193 ? 0.854 1.559 14.883 1.00 98.44 193 VAL A C 1
ATOM 1410 O O . VAL A 1 193 ? -0.183 0.934 15.115 1.00 98.44 193 VAL A O 1
ATOM 1413 N N . CYS A 1 194 ? 2.033 0.947 14.751 1.00 98.19 194 CYS A N 1
ATOM 1414 C CA . CYS A 1 194 ? 2.209 -0.499 14.857 1.00 98.19 194 CYS A CA 1
ATOM 1415 C C . CYS A 1 194 ? 1.862 -1.070 16.243 1.00 98.19 194 CYS A C 1
ATOM 1417 O O . CYS A 1 194 ? 1.484 -2.241 16.333 1.00 98.19 194 CYS A O 1
ATOM 1419 N N . GLU A 1 195 ? 1.952 -0.287 17.315 1.00 98.06 195 GLU A N 1
ATOM 1420 C CA . GLU A 1 195 ? 1.572 -0.748 18.658 1.00 98.06 195 GLU A CA 1
ATOM 1421 C C . GLU A 1 195 ? 0.057 -0.992 18.770 1.00 98.06 195 GLU A C 1
ATOM 1423 O O . GLU A 1 195 ? -0.396 -1.904 19.468 1.00 98.06 195 GLU A O 1
ATOM 1428 N N . TYR A 1 196 ? -0.739 -0.226 18.020 1.00 98.25 196 TYR A N 1
ATOM 1429 C CA . TYR A 1 196 ? -2.198 -0.226 18.127 1.00 98.25 196 TYR A CA 1
ATOM 1430 C C . TYR A 1 196 ? -2.906 -0.933 16.964 1.00 98.25 196 TYR A C 1
ATOM 1432 O O . TYR A 1 196 ? -3.986 -1.488 17.160 1.00 98.25 196 TYR A O 1
ATOM 1440 N N . ALA A 1 197 ? -2.324 -0.918 15.763 1.00 98.19 197 ALA A N 1
ATOM 1441 C CA . ALA A 1 197 ? -2.947 -1.435 14.547 1.00 98.19 197 ALA A CA 1
ATOM 1442 C C . ALA A 1 197 ? -2.504 -2.864 14.212 1.00 98.19 197 ALA A C 1
ATOM 1444 O O . ALA A 1 197 ? -1.326 -3.207 14.326 1.00 98.19 197 ALA A O 1
ATOM 1445 N N . ASP A 1 198 ? -3.430 -3.681 13.718 1.00 98.44 198 ASP A N 1
ATOM 1446 C CA . ASP A 1 198 ? -3.139 -5.020 13.193 1.00 98.44 198 ASP A CA 1
ATOM 1447 C C . ASP A 1 198 ? -2.822 -4.972 11.690 1.00 98.44 198 ASP A C 1
ATOM 1449 O O . ASP A 1 198 ? -2.057 -5.791 11.187 1.00 98.44 198 ASP A O 1
ATOM 1453 N N . ILE A 1 199 ? -3.372 -3.976 10.986 1.00 98.69 199 ILE A N 1
ATOM 1454 C CA . ILE A 1 199 ? -3.162 -3.719 9.559 1.00 98.69 199 ILE A CA 1
ATOM 1455 C C . ILE A 1 199 ? -2.844 -2.232 9.362 1.00 98.69 199 ILE A C 1
ATOM 1457 O O . ILE A 1 199 ? -3.571 -1.360 9.848 1.00 98.69 199 ILE A O 1
ATOM 1461 N N . LEU A 1 200 ? -1.786 -1.933 8.610 1.00 98.75 200 LEU A N 1
ATOM 1462 C CA . LEU A 1 200 ? -1.425 -0.566 8.238 1.00 98.75 200 LEU A CA 1
ATOM 1463 C C . LEU A 1 200 ? -2.113 -0.185 6.927 1.00 98.75 200 LEU A C 1
ATOM 1465 O O . LEU A 1 200 ? -2.035 -0.911 5.941 1.00 98.75 200 LEU A O 1
ATOM 1469 N N . GLN A 1 201 ? -2.775 0.967 6.876 1.00 98.69 201 GLN A N 1
ATOM 1470 C CA . GLN A 1 201 ? -3.303 1.516 5.628 1.00 98.69 201 GLN A CA 1
ATOM 1471 C C . GLN A 1 201 ? -2.374 2.612 5.101 1.00 98.69 201 GLN A C 1
ATOM 1473 O O . GLN A 1 201 ? -2.087 3.577 5.808 1.00 98.69 201 GLN A O 1
ATOM 1478 N N . ILE A 1 202 ? -2.005 2.520 3.823 1.00 98.56 202 ILE A N 1
ATOM 1479 C CA . ILE A 1 202 ? -1.439 3.633 3.060 1.00 98.56 202 ILE A CA 1
ATOM 1480 C C . ILE A 1 202 ? -2.561 4.276 2.252 1.00 98.56 202 ILE A C 1
ATOM 1482 O O . ILE A 1 202 ? -3.174 3.655 1.378 1.00 98.56 202 ILE A O 1
ATOM 1486 N N . GLY A 1 203 ? -2.866 5.531 2.576 1.00 97.25 203 GLY A N 1
ATOM 1487 C CA . GLY A 1 203 ? -3.894 6.301 1.891 1.00 97.25 203 GLY A CA 1
ATOM 1488 C C . GLY A 1 203 ? -3.529 6.633 0.445 1.00 97.25 203 GLY A C 1
ATOM 1489 O O . GLY A 1 203 ? -2.365 6.775 0.089 1.00 97.25 203 GLY A O 1
ATOM 1490 N N . THR A 1 204 ? -4.548 6.875 -0.380 1.00 96.81 204 THR A N 1
ATOM 1491 C CA . THR A 1 204 ? -4.419 7.254 -1.799 1.00 96.81 204 THR A CA 1
ATOM 1492 C C . THR A 1 204 ? -3.447 8.417 -2.049 1.00 96.81 204 THR A C 1
ATOM 1494 O O . THR A 1 204 ? -2.760 8.428 -3.064 1.00 96.81 204 THR A O 1
ATOM 1497 N N . ARG A 1 205 ? -3.366 9.399 -1.137 1.00 95.50 205 ARG A N 1
ATOM 1498 C CA . ARG A 1 205 ? -2.453 10.557 -1.262 1.00 95.50 205 ARG A CA 1
ATOM 1499 C C . ARG A 1 205 ? -0.986 10.207 -0.997 1.00 95.50 205 ARG A C 1
ATOM 1501 O O . ARG A 1 205 ? -0.112 10.956 -1.405 1.00 95.50 205 ARG A O 1
ATOM 1508 N N . ASN A 1 206 ? -0.742 9.084 -0.328 1.00 97.56 206 ASN A N 1
ATOM 1509 C CA . ASN A 1 206 ? 0.576 8.594 0.052 1.00 97.56 206 ASN A CA 1
ATOM 1510 C C . ASN A 1 206 ? 1.020 7.383 -0.785 1.00 97.56 206 ASN A C 1
ATOM 1512 O O . ASN A 1 206 ? 2.067 6.820 -0.491 1.00 97.56 206 ASN A O 1
ATOM 1516 N N . MET A 1 207 ? 0.279 6.992 -1.836 1.00 98.38 207 MET A N 1
ATOM 1517 C CA . MET A 1 207 ? 0.634 5.823 -2.659 1.00 98.38 207 MET A CA 1
ATOM 1518 C C . MET A 1 207 ? 2.055 5.916 -3.243 1.00 98.38 207 MET A C 1
ATOM 1520 O O . MET A 1 207 ? 2.689 4.892 -3.422 1.00 98.38 207 MET A O 1
ATOM 1524 N N . GLN A 1 208 ? 2.560 7.122 -3.530 1.00 97.81 208 GLN A N 1
ATOM 1525 C CA . GLN A 1 208 ? 3.925 7.354 -4.038 1.00 97.81 208 GLN A CA 1
ATOM 1526 C C . GLN A 1 208 ? 4.834 8.036 -3.005 1.00 97.81 208 GLN A C 1
ATOM 1528 O O . GLN A 1 208 ? 5.846 8.639 -3.351 1.00 97.81 208 GLN A O 1
ATOM 1533 N N . ASN A 1 209 ? 4.478 7.977 -1.721 1.00 97.94 209 ASN A N 1
ATOM 1534 C CA . ASN A 1 209 ? 5.363 8.424 -0.653 1.00 97.94 209 ASN A CA 1
ATOM 1535 C C . ASN A 1 209 ? 6.379 7.312 -0.355 1.00 97.94 209 ASN A C 1
ATOM 1537 O O . ASN A 1 209 ? 6.223 6.576 0.613 1.00 97.94 209 ASN A O 1
ATOM 1541 N N . TYR A 1 210 ? 7.391 7.160 -1.215 1.00 97.44 210 TYR A N 1
ATOM 1542 C CA . TYR A 1 210 ? 8.310 6.013 -1.184 1.00 97.44 210 TYR A CA 1
ATOM 1543 C C . TYR A 1 210 ? 9.035 5.845 0.156 1.00 97.44 210 TYR A C 1
ATOM 1545 O O . TYR A 1 210 ? 9.156 4.729 0.634 1.00 97.44 210 TYR A O 1
ATOM 1553 N N . MET A 1 211 ? 9.400 6.944 0.827 1.00 98.06 211 MET A N 1
ATOM 1554 C CA . MET A 1 211 ? 9.997 6.883 2.170 1.00 98.06 211 MET A CA 1
ATOM 1555 C C . MET A 1 211 ? 9.053 6.242 3.198 1.00 98.06 211 MET A C 1
ATOM 1557 O O . MET A 1 211 ? 9.500 5.531 4.092 1.00 98.06 211 MET A O 1
ATOM 1561 N N . LEU A 1 212 ? 7.744 6.494 3.086 1.00 98.44 212 LEU A N 1
ATOM 1562 C CA . LEU A 1 212 ? 6.739 5.837 3.921 1.00 98.44 212 LEU A CA 1
ATOM 1563 C C . LEU A 1 212 ? 6.539 4.376 3.513 1.00 98.44 212 LEU A C 1
ATOM 1565 O O . LEU A 1 212 ? 6.380 3.545 4.399 1.00 98.44 212 LEU A O 1
ATOM 1569 N N . LEU A 1 213 ? 6.546 4.065 2.212 1.00 98.44 213 LEU A N 1
ATOM 1570 C CA . LEU A 1 213 ? 6.420 2.689 1.717 1.00 98.44 213 LEU A CA 1
ATOM 1571 C C . LEU A 1 213 ? 7.576 1.807 2.204 1.00 98.44 213 LEU A C 1
ATOM 1573 O O . LEU A 1 213 ? 7.317 0.732 2.736 1.00 98.44 213 LEU A O 1
ATOM 1577 N N . ASP A 1 214 ? 8.813 2.303 2.103 1.00 97.44 214 ASP A N 1
ATOM 1578 C CA . ASP A 1 214 ? 10.011 1.633 2.618 1.00 97.44 214 ASP A CA 1
ATOM 1579 C C . ASP A 1 214 ? 9.885 1.376 4.124 1.00 97.44 214 ASP A C 1
ATOM 1581 O O . ASP A 1 214 ? 10.195 0.294 4.617 1.00 97.44 214 ASP A O 1
ATOM 1585 N N . GLU A 1 215 ? 9.416 2.375 4.878 1.00 98.19 215 GLU A N 1
ATOM 1586 C CA . GLU A 1 215 ? 9.305 2.257 6.329 1.00 98.19 215 GLU A CA 1
ATOM 1587 C C . GLU A 1 215 ? 8.215 1.270 6.757 1.00 98.19 215 GLU A C 1
ATOM 1589 O O . GLU A 1 215 ? 8.437 0.483 7.675 1.00 98.19 215 GLU A O 1
ATOM 1594 N N . VAL A 1 216 ? 7.060 1.242 6.079 1.00 98.12 216 VAL A N 1
ATOM 1595 C CA . VAL A 1 216 ? 6.041 0.219 6.367 1.00 98.12 216 VAL A CA 1
ATOM 1596 C C . VAL A 1 216 ? 6.455 -1.170 5.886 1.00 98.12 216 VAL A C 1
ATOM 1598 O O . VAL A 1 216 ? 6.101 -2.144 6.546 1.00 98.12 216 VAL A O 1
ATOM 1601 N N . GLY A 1 217 ? 7.227 -1.276 4.799 1.00 96.94 217 GLY A N 1
ATOM 1602 C CA . GLY A 1 217 ? 7.785 -2.540 4.300 1.00 96.94 217 GLY A CA 1
ATOM 1603 C C . GLY A 1 217 ? 8.784 -3.178 5.268 1.00 96.94 217 GLY A C 1
ATOM 1604 O O . GLY A 1 217 ? 8.842 -4.396 5.395 1.00 96.94 217 GLY A O 1
ATOM 1605 N N . ARG A 1 218 ? 9.497 -2.362 6.058 1.00 96.75 218 ARG A N 1
ATOM 1606 C CA . ARG A 1 218 ? 10.354 -2.841 7.161 1.00 96.75 218 ARG A CA 1
ATOM 1607 C C . ARG A 1 218 ? 9.572 -3.389 8.352 1.00 96.75 218 ARG A C 1
ATOM 1609 O O . ARG A 1 218 ? 10.163 -4.006 9.241 1.00 96.75 218 ARG A O 1
ATOM 1616 N N . THR A 1 219 ? 8.261 -3.160 8.409 1.00 95.75 219 THR A N 1
ATOM 1617 C CA . THR A 1 219 ? 7.411 -3.759 9.440 1.00 95.75 219 THR A CA 1
ATOM 1618 C C . THR A 1 219 ? 6.985 -5.164 9.025 1.00 95.75 219 THR A C 1
ATOM 1620 O O . THR A 1 219 ? 6.739 -5.439 7.859 1.00 95.75 219 THR A O 1
ATOM 1623 N N . ASN A 1 220 ? 6.780 -6.052 9.998 1.00 92.94 220 ASN A N 1
ATOM 1624 C CA . ASN A 1 220 ? 6.164 -7.362 9.752 1.00 92.94 220 ASN A CA 1
ATOM 1625 C C . ASN A 1 220 ? 4.627 -7.302 9.819 1.00 92.94 220 ASN A C 1
ATOM 1627 O O . ASN A 1 220 ? 3.985 -8.269 10.236 1.00 92.94 220 ASN A O 1
ATOM 1631 N N . LYS A 1 221 ? 4.022 -6.153 9.484 1.00 97.31 221 LYS A N 1
ATOM 1632 C CA . LYS A 1 221 ? 2.567 -5.977 9.515 1.00 97.31 221 LYS A CA 1
ATOM 1633 C C . LYS A 1 221 ? 1.965 -6.007 8.114 1.00 97.31 221 LYS A C 1
ATOM 1635 O O . LYS A 1 221 ? 2.538 -5.448 7.186 1.00 97.31 221 LYS A O 1
ATOM 1640 N N . PRO A 1 222 ? 0.768 -6.594 7.959 1.00 98.25 222 PRO A N 1
ATOM 1641 C CA . PRO A 1 222 ? -0.020 -6.461 6.743 1.00 98.25 222 PRO A CA 1
ATOM 1642 C C . PRO A 1 222 ? -0.256 -4.997 6.358 1.00 98.25 222 PRO A C 1
ATOM 1644 O O . PRO A 1 222 ? -0.609 -4.175 7.210 1.00 98.25 222 PRO A O 1
ATOM 1647 N N . VAL A 1 223 ? -0.132 -4.693 5.064 1.00 98.56 223 VAL A N 1
ATOM 1648 C CA . VAL A 1 223 ? -0.346 -3.347 4.518 1.00 98.56 223 VAL A CA 1
ATOM 1649 C C . VAL A 1 223 ? -1.472 -3.349 3.484 1.00 98.56 223 VAL A C 1
ATOM 1651 O O . VAL A 1 223 ? -1.472 -4.133 2.538 1.00 98.56 223 VAL A O 1
ATOM 1654 N N . VAL A 1 224 ? -2.422 -2.427 3.631 1.00 98.62 224 VAL A N 1
ATOM 1655 C CA . VAL A 1 224 ? -3.417 -2.089 2.607 1.00 98.62 224 VAL A CA 1
ATOM 1656 C C . VAL A 1 224 ? -2.942 -0.850 1.858 1.00 98.62 224 VAL A C 1
ATOM 1658 O O . VAL A 1 224 ? -3.015 0.270 2.368 1.00 98.62 224 VAL A O 1
ATOM 1661 N N . LEU A 1 225 ? -2.486 -1.048 0.623 1.00 98.69 225 LEU A N 1
ATOM 1662 C CA . LEU A 1 225 ? -2.050 0.023 -0.270 1.00 98.69 225 LEU A CA 1
ATOM 1663 C C . LEU A 1 225 ? -3.209 0.501 -1.151 1.00 98.69 225 LEU A C 1
ATOM 1665 O O . LEU A 1 225 ? -3.626 -0.191 -2.083 1.00 98.69 225 LEU A O 1
ATOM 1669 N N . LYS A 1 226 ? -3.719 1.710 -0.904 1.00 98.50 226 LYS A N 1
ATOM 1670 C CA . LYS A 1 226 ? -4.740 2.309 -1.774 1.00 98.50 226 LYS A CA 1
ATOM 1671 C C . LYS A 1 226 ? -4.118 2.875 -3.046 1.00 98.50 226 LYS A C 1
ATOM 1673 O O . LYS A 1 226 ? -3.139 3.614 -2.983 1.00 98.50 226 LYS A O 1
ATOM 1678 N N . ARG A 1 227 ? -4.759 2.616 -4.189 1.00 98.69 227 ARG A N 1
ATOM 1679 C CA . ARG A 1 227 ? -4.388 3.218 -5.476 1.00 98.69 227 ARG A CA 1
ATOM 1680 C C . ARG A 1 227 ? -4.497 4.748 -5.417 1.00 98.69 227 ARG A C 1
ATOM 1682 O O . ARG A 1 227 ? -5.444 5.293 -4.839 1.00 98.69 227 ARG A O 1
ATOM 1689 N N . GLY A 1 228 ? -3.523 5.421 -6.023 1.00 98.00 228 GLY A N 1
ATOM 1690 C CA . GLY A 1 228 ? -3.463 6.864 -6.238 1.00 98.00 228 GLY A CA 1
ATOM 1691 C C . GLY A 1 228 ? -4.588 7.326 -7.163 1.00 98.00 228 GLY A C 1
ATOM 1692 O O . GLY A 1 228 ? -5.016 6.573 -8.033 1.00 98.00 228 GLY A O 1
ATOM 1693 N N . MET A 1 229 ? -5.068 8.563 -6.998 1.00 96.81 229 MET A N 1
ATOM 1694 C CA . MET A 1 229 ? -6.269 9.055 -7.706 1.00 96.81 229 MET A CA 1
ATOM 1695 C C . MET A 1 229 ? -6.155 8.945 -9.231 1.00 96.81 229 MET A C 1
ATOM 1697 O O . MET A 1 229 ? -7.139 8.633 -9.895 1.00 96.81 229 MET A O 1
ATOM 1701 N N . SER A 1 230 ? -4.948 9.163 -9.753 1.00 97.69 230 SER A N 1
ATOM 1702 C CA . SER A 1 230 ? -4.646 9.148 -11.187 1.00 97.69 230 SER A CA 1
ATOM 1703 C C . SER A 1 230 ? -3.551 8.146 -11.552 1.00 97.69 230 SER A C 1
ATOM 1705 O O . SER A 1 230 ? -3.072 8.158 -12.679 1.00 97.69 230 SER A O 1
ATOM 1707 N N . ALA A 1 231 ? -3.141 7.293 -10.609 1.00 97.81 231 ALA A N 1
ATOM 1708 C CA . ALA A 1 231 ? -2.087 6.317 -10.850 1.00 97.81 231 ALA A CA 1
ATOM 1709 C C . ALA A 1 231 ? -2.574 5.237 -11.815 1.00 97.81 231 ALA A C 1
ATOM 1711 O O . ALA A 1 231 ? -3.688 4.727 -11.670 1.00 97.81 231 ALA A O 1
ATOM 1712 N N . THR A 1 232 ? -1.746 4.837 -12.766 1.00 97.44 232 THR A N 1
ATOM 1713 C CA . THR A 1 232 ? -1.940 3.639 -13.587 1.00 97.44 232 THR A CA 1
ATOM 1714 C C . THR A 1 232 ? -1.859 2.366 -12.731 1.00 97.44 232 THR A C 1
ATOM 1716 O O . THR A 1 232 ? -1.467 2.392 -11.563 1.00 97.44 232 THR A O 1
ATOM 1719 N N . ILE A 1 233 ? -2.268 1.223 -13.293 1.00 97.25 233 ILE A N 1
ATOM 1720 C CA . ILE A 1 233 ? -2.120 -0.073 -12.607 1.00 97.25 233 ILE A CA 1
ATOM 1721 C C . ILE A 1 233 ? -0.640 -0.429 -12.433 1.00 97.25 233 ILE A C 1
ATOM 1723 O O . ILE A 1 233 ? -0.264 -0.952 -11.391 1.00 97.25 233 ILE A O 1
ATOM 1727 N N . GLU A 1 234 ? 0.198 -0.105 -13.421 1.00 94.50 234 GLU A N 1
ATOM 1728 C CA . GLU A 1 234 ? 1.643 -0.324 -13.346 1.00 94.50 234 GLU A CA 1
ATOM 1729 C C . GLU A 1 234 ? 2.279 0.475 -12.203 1.00 94.50 234 GLU A C 1
ATOM 1731 O O . GLU A 1 234 ? 2.979 -0.109 -11.383 1.00 94.50 234 GLU A O 1
ATOM 1736 N N . GLU A 1 235 ? 1.976 1.770 -12.081 1.00 96.25 235 GLU A N 1
ATOM 1737 C CA . GLU A 1 235 ? 2.490 2.603 -10.982 1.00 96.25 235 GLU A CA 1
ATOM 1738 C C . GLU A 1 235 ? 2.013 2.118 -9.609 1.00 96.25 235 GLU A C 1
ATOM 1740 O O . GLU A 1 235 ? 2.756 2.186 -8.633 1.00 96.25 235 GLU A O 1
ATOM 1745 N N . TRP A 1 236 ? 0.784 1.604 -9.520 1.00 98.25 236 TRP A N 1
ATOM 1746 C CA . TRP A 1 236 ? 0.264 1.048 -8.272 1.00 98.25 236 TRP A CA 1
ATOM 1747 C C . TRP A 1 236 ? 0.970 -0.256 -7.875 1.00 98.25 236 TRP A C 1
ATOM 1749 O O . TRP A 1 236 ? 1.300 -0.433 -6.704 1.00 98.25 236 TRP A O 1
ATOM 1759 N N . LEU A 1 237 ? 1.250 -1.141 -8.836 1.00 96.81 237 LEU A N 1
ATOM 1760 C CA . LEU A 1 237 ? 2.010 -2.372 -8.593 1.00 96.81 237 LEU A CA 1
ATOM 1761 C C . LEU A 1 237 ? 3.484 -2.083 -8.286 1.00 96.81 237 LEU A C 1
ATOM 1763 O O . LEU A 1 237 ? 4.053 -2.733 -7.418 1.00 96.81 237 LEU A O 1
ATOM 1767 N N . LEU A 1 238 ? 4.081 -1.066 -8.910 1.00 94.81 238 LEU A N 1
ATOM 1768 C CA . LEU A 1 238 ? 5.419 -0.588 -8.555 1.00 94.81 238 LEU A CA 1
ATOM 1769 C C . LEU A 1 238 ? 5.470 -0.026 -7.132 1.00 94.81 238 LEU A C 1
ATOM 1771 O O . LEU A 1 238 ? 6.411 -0.312 -6.405 1.00 94.81 238 LEU A O 1
ATOM 1775 N N . ALA A 1 239 ? 4.451 0.715 -6.693 1.00 97.69 239 ALA A N 1
ATOM 1776 C CA . ALA A 1 239 ? 4.360 1.137 -5.296 1.00 97.69 239 ALA A CA 1
ATOM 1777 C C . ALA A 1 239 ? 4.258 -0.063 -4.332 1.00 97.69 239 ALA A C 1
ATOM 1779 O O . ALA A 1 239 ? 4.795 -0.005 -3.230 1.00 97.69 239 ALA A O 1
ATOM 1780 N N . ALA A 1 240 ? 3.626 -1.170 -4.739 1.00 97.75 240 ALA A N 1
ATOM 1781 C CA . ALA A 1 240 ? 3.643 -2.401 -3.951 1.00 97.75 240 ALA A CA 1
ATOM 1782 C C . ALA A 1 240 ? 5.044 -3.041 -3.891 1.00 97.75 240 ALA A C 1
ATOM 1784 O O . ALA A 1 240 ? 5.413 -3.543 -2.835 1.00 97.75 240 ALA A O 1
ATOM 1785 N N . GLU A 1 241 ? 5.848 -2.976 -4.963 1.00 94.38 241 GLU A N 1
ATOM 1786 C CA . GLU A 1 241 ? 7.243 -3.459 -4.943 1.00 94.38 241 GLU A CA 1
ATOM 1787 C C . GLU A 1 241 ? 8.083 -2.763 -3.870 1.00 94.38 241 GLU A C 1
ATOM 1789 O O . GLU A 1 241 ? 8.855 -3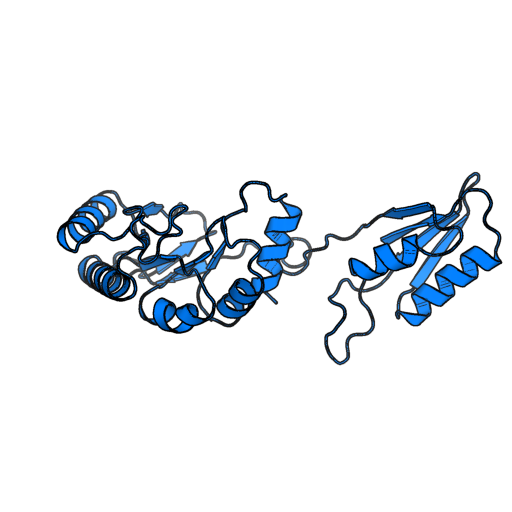.438 -3.207 1.00 94.38 241 GLU A O 1
ATOM 1794 N N . TYR A 1 242 ? 7.899 -1.456 -3.640 1.00 95.31 242 TYR A N 1
ATOM 1795 C CA . TYR A 1 242 ? 8.604 -0.737 -2.564 1.00 95.31 242 TYR A CA 1
ATOM 1796 C C . TYR A 1 242 ? 8.310 -1.309 -1.169 1.00 95.31 242 TYR A C 1
ATOM 1798 O O . TYR A 1 242 ? 9.164 -1.259 -0.295 1.00 95.31 242 TYR A O 1
ATOM 1806 N N . ILE A 1 243 ? 7.110 -1.855 -0.952 1.00 97.12 243 ILE A N 1
ATOM 1807 C CA . ILE A 1 243 ? 6.741 -2.491 0.321 1.00 97.12 243 ILE A CA 1
ATOM 1808 C C . ILE A 1 243 ? 7.299 -3.923 0.396 1.00 97.12 243 ILE A C 1
ATOM 1810 O O . ILE A 1 243 ? 7.592 -4.407 1.483 1.00 97.12 243 ILE A O 1
ATOM 1814 N N . LEU A 1 244 ? 7.398 -4.616 -0.745 1.00 93.94 244 LEU A N 1
ATOM 1815 C CA . LEU A 1 244 ? 7.832 -6.017 -0.832 1.00 93.94 244 LEU A CA 1
ATOM 1816 C C . LEU A 1 244 ? 9.361 -6.203 -0.861 1.00 93.94 244 LEU A C 1
ATOM 1818 O O . LEU A 1 244 ? 9.813 -7.327 -0.637 1.00 93.94 244 LEU A O 1
ATOM 1822 N N . ALA A 1 245 ? 10.115 -5.161 -1.224 1.00 86.06 245 ALA A N 1
ATOM 1823 C CA . ALA A 1 245 ? 11.558 -5.199 -1.484 1.00 86.06 245 ALA A CA 1
ATOM 1824 C C . ALA A 1 245 ? 12.440 -5.227 -0.226 1.00 86.06 245 ALA A C 1
ATOM 1826 O O . ALA A 1 245 ? 12.031 -4.697 0.830 1.00 86.06 245 ALA A O 1
#

Foldseek 3Di:
DKWKFQQPDDPVLVVVLQVLQVQQVWGWDWDDDPRTIMIDIDDAQDDPDDVPDRHHDADVVQVVSCPRPRTDHDDDPDANFQPLDCVNVVDFDWDWFQFCLDPVRIDIDRDPDDADEDEDAAQDDLVRGLVRLVVVVVVPHQEYEHEQADDDPDPPDDGHVHLVSLVSLQVSCVVSRHFYEYEDDDLVCLVVSVVRHQEYEHDLVCLVVLSNLLSQLVDPHHYHRDHHPPDDPSSNSVSVSSSPD

Solvent-accessible surface area (backbone atoms only — not comparable to full-atom values): 13631 Å² total; per-residue (Å²): 61,38,40,33,38,36,71,84,57,54,71,66,47,53,49,50,52,40,52,54,32,45,79,39,63,28,49,64,49,77,46,81,50,97,67,36,39,34,30,42,43,47,66,56,75,39,76,84,75,55,93,89,61,73,44,26,61,41,73,67,57,46,57,55,50,46,69,37,75,53,40,66,44,63,44,77,73,71,74,96,41,53,83,76,24,54,88,74,42,72,70,82,72,65,49,78,44,70,17,71,65,42,98,80,40,47,47,49,48,69,53,95,59,88,81,46,71,43,61,51,82,53,37,86,47,65,70,61,48,47,57,42,51,54,52,40,44,74,76,64,34,50,27,41,32,37,17,17,50,42,96,50,94,47,95,86,47,77,48,48,50,41,69,64,26,37,52,49,50,38,49,46,25,67,75,63,25,29,27,33,36,32,50,57,90,49,52,86,49,46,70,65,48,55,78,50,35,62,29,44,27,37,46,38,93,45,42,81,40,57,71,38,34,42,49,52,33,75,43,98,52,55,71,49,76,36,65,32,94,82,55,52,71,66,59,44,43,42,41,48,32,47,33,74,104

Mean predicted aligned error: 7.06 Å

Nearest PDB structu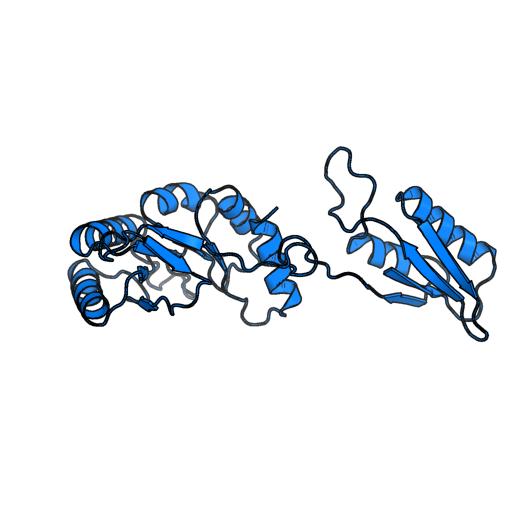res (foldseek):
  3tfc-assembly1_A-2  TM=9.827E-01  e=5.443E-18  Listeria monocytogenes EGD-e
  3nvt-assembly1_A-2  TM=9.819E-01  e=7.917E-18  Listeria monocytogenes EGD-e
  3nvt-assembly1_B-2  TM=9.439E-01  e=1.561E-18  Listeria monocytogenes EGD-e
  1vs1-assembly1_B  TM=9.523E-01  e=2.270E-18  Aeropyrum pernix
  3tfc-assembly1_B-2  TM=9.415E-01  e=1.768E-18  Listeria monocytogenes EGD-e

Secondary structure (DSSP, 8-state):
-EEEEPTT--HHHHHHHHHHHHHTT-EEEEEE-SS-EEEEEE--B--TTSTT----B-HHHHHHHHTSTTEEEEE--S-S-STT-TTT--SPP-EEEE-TTSTTSEEEETSSS---EE--SS---HHHHHHHHHHHHHTT--EEE--SS---SSTTS----THHHHHHHHHHHHHH--EEEEE--SGGGHHHHHHH-SEEEE-GGGTT-HHHHHHHHTSSS-EEEPPPTT--HHHHHHHHHHHH-

Sequence (245 aa):
MIVVMKAHCDDKDIDNVLTFLENHGLSGHPSRGVERTIIGVLGAVGPSGTPGSIGGINPTLGESLECLPCVDSVLRVSKPYKLASREFHPEDTRVSIPVPCVSLGSVQIGGSEVVIMAGPCTVESEKQLMTTAEAVRKEGAVILRGGAFKPSTSPYGFRGMGEEGLKLLANARSEFGMAVITEVMTPTDVPMVCEYADILQIGTRNMQNYMLLDEVGRTNKPVVLKRGMSATIEEWLLAAEYILA

pLDDT: mean 90.94, std 11.92, range [31.48, 98.75]

Radius of gyration: 24.28 Å; Cα contacts (8 Å, |Δi|>4): 437; chains: 1; bounding box: 53×45×68 Å